Protein AF-0000000069732602 (afdb_homodimer)

Structure (mmCIF, N/CA/C/O backbone):
data_AF-0000000069732602-model_v1
#
loop_
_entity.id
_entity.type
_entity.pdbx_description
1 polymer Angiogenin
#
loop_
_atom_site.group_PDB
_atom_site.id
_atom_site.type_symbol
_atom_site.label_atom_id
_atom_site.label_alt_id
_atom_site.label_comp_id
_atom_site.label_asym_id
_atom_site.label_entity_id
_atom_site.label_seq_id
_atom_site.pdbx_PDB_ins_code
_atom_site.Cartn_x
_atom_site.Cartn_y
_atom_site.Cartn_z
_atom_site.occupancy
_atom_site.B_iso_or_equiv
_atom_site.auth_seq_id
_atom_site.auth_comp_id
_atom_site.auth_asym_id
_atom_site.auth_atom_id
_atom_site.pdbx_PDB_model_num
ATOM 1 N N . MET A 1 1 ? 72.438 -14.914 6.664 1 28.38 1 MET A N 1
ATOM 2 C CA . MET A 1 1 ? 71.188 -15.641 6.336 1 28.38 1 MET A CA 1
ATOM 3 C C . MET A 1 1 ? 70 -14.812 6.684 1 28.38 1 MET A C 1
ATOM 5 O O . MET A 1 1 ? 69.688 -14.602 7.859 1 28.38 1 MET A O 1
ATOM 9 N N . MET A 1 2 ? 69.812 -13.609 5.973 1 36.19 2 MET A N 1
ATOM 10 C CA . MET A 1 2 ? 68.812 -12.539 6.062 1 36.19 2 MET A CA 1
ATOM 11 C C . MET A 1 2 ? 67.375 -13.078 5.812 1 36.19 2 MET A C 1
ATOM 13 O O . MET A 1 2 ? 67.125 -13.664 4.762 1 36.19 2 MET A O 1
ATOM 17 N N . THR A 1 3 ? 66.75 -13.852 6.781 1 47.03 3 THR A N 1
ATOM 18 C CA . THR A 1 3 ? 65.375 -14.344 6.773 1 47.03 3 THR A CA 1
ATOM 19 C C . THR A 1 3 ? 64.438 -13.234 6.359 1 47.03 3 THR A C 1
ATOM 21 O O . THR A 1 3 ? 64.5 -12.125 6.895 1 47.03 3 THR A O 1
ATOM 24 N N . GLY A 1 4 ? 64.125 -13.133 5.074 1 40.75 4 GLY A N 1
ATOM 25 C CA . GLY A 1 4 ? 63.25 -12.219 4.398 1 40.75 4 GLY A CA 1
ATOM 26 C C . GLY A 1 4 ? 61.844 -12.219 4.996 1 40.75 4 GLY A C 1
ATOM 27 O O . GLY A 1 4 ? 61.25 -13.273 5.234 1 40.75 4 GLY A O 1
ATOM 28 N N . LEU A 1 5 ? 61.562 -11.312 5.984 1 46.12 5 LEU A N 1
ATOM 29 C CA . LEU A 1 5 ? 60.219 -11.008 6.473 1 46.12 5 LEU A CA 1
ATOM 30 C C . LEU A 1 5 ? 59.219 -10.969 5.324 1 46.12 5 LEU A C 1
ATOM 32 O O . LEU A 1 5 ? 59.406 -10.266 4.336 1 46.12 5 LEU A O 1
ATOM 36 N N . GLY A 1 6 ? 58.594 -12.102 5 1 43.88 6 GLY A N 1
ATOM 37 C CA . GLY A 1 6 ? 57.531 -12.234 4.004 1 43.88 6 GLY A CA 1
ATOM 38 C C . GLY A 1 6 ? 56.469 -11.164 4.125 1 43.88 6 GLY A C 1
ATOM 39 O O . GLY A 1 6 ? 56.281 -10.578 5.195 1 43.88 6 GLY A O 1
ATOM 40 N N . PRO A 1 7 ? 56 -10.469 3.031 1 48.84 7 PRO A N 1
ATOM 41 C CA . PRO A 1 7 ? 54.969 -9.438 2.977 1 48.84 7 PRO A CA 1
ATOM 42 C C . PRO A 1 7 ? 53.688 -9.859 3.688 1 48.84 7 PRO A C 1
ATOM 44 O O . PRO A 1 7 ? 53.25 -11.023 3.588 1 48.84 7 PRO A O 1
ATOM 47 N N . LEU A 1 8 ? 53.406 -9.383 4.973 1 45.81 8 LEU A N 1
ATOM 48 C CA . LEU A 1 8 ? 52.094 -9.484 5.617 1 45.81 8 LEU A CA 1
ATOM 49 C C . LEU A 1 8 ? 51 -9.086 4.656 1 45.81 8 LEU A C 1
ATOM 51 O O . LEU A 1 8 ? 50.938 -7.941 4.203 1 45.81 8 LEU A O 1
ATOM 55 N N . LEU A 1 9 ? 50.531 -9.992 3.771 1 43.19 9 LEU A N 1
ATOM 56 C CA . LEU A 1 9 ? 49.344 -9.75 2.953 1 43.19 9 LEU A CA 1
ATOM 57 C C . LEU A 1 9 ? 48.156 -9.344 3.82 1 43.19 9 LEU A C 1
ATOM 59 O O . LEU A 1 9 ? 47.719 -10.117 4.664 1 43.19 9 LEU A O 1
ATOM 63 N N . LEU A 1 10 ? 48.125 -8.07 4.27 1 42.53 10 LEU A N 1
ATOM 64 C CA . LEU A 1 10 ? 46.906 -7.562 4.887 1 42.53 10 LEU A CA 1
ATOM 65 C C . LEU A 1 10 ? 45.688 -7.902 4.039 1 42.53 10 LEU A C 1
ATOM 67 O O . LEU A 1 10 ? 45.562 -7.418 2.912 1 42.53 10 LEU A O 1
ATOM 71 N N . VAL A 1 11 ? 45.188 -9.18 4.125 1 42.38 11 VAL A N 1
ATOM 72 C CA . VAL A 1 11 ? 43.906 -9.523 3.541 1 42.38 11 VAL A CA 1
ATOM 73 C C . VAL A 1 11 ? 42.844 -8.508 3.986 1 42.38 11 VAL A C 1
ATOM 75 O O . VAL A 1 11 ? 42.594 -8.352 5.184 1 42.38 11 VAL A O 1
ATOM 78 N N . PHE A 1 12 ? 42.781 -7.371 3.295 1 40.47 12 PHE A N 1
ATOM 79 C CA . PHE A 1 12 ? 41.625 -6.48 3.414 1 40.47 12 PHE A CA 1
ATOM 80 C C . PHE A 1 12 ? 40.312 -7.266 3.354 1 40.47 12 PHE A C 1
ATOM 82 O O . PHE A 1 12 ? 39.969 -7.832 2.314 1 40.47 12 PHE A O 1
ATOM 89 N N . MET A 1 13 ? 40 -8.016 4.398 1 42.47 13 MET A N 1
ATOM 90 C CA . MET A 1 13 ? 38.625 -8.539 4.473 1 42.47 13 MET A CA 1
ATOM 91 C C . MET A 1 13 ? 37.625 -7.445 4.168 1 42.47 13 MET A C 1
ATOM 93 O O . MET A 1 13 ? 37.5 -6.469 4.91 1 42.47 13 MET A O 1
ATOM 97 N N . MET A 1 14 ? 37.5 -6.969 2.953 1 42.75 14 MET A N 1
ATOM 98 C CA . MET A 1 14 ? 36.312 -6.195 2.6 1 42.75 14 MET A CA 1
ATOM 99 C C . MET A 1 14 ? 35.062 -6.812 3.205 1 42.75 14 MET A C 1
ATOM 101 O O . MET A 1 14 ? 34.719 -7.945 2.879 1 42.75 1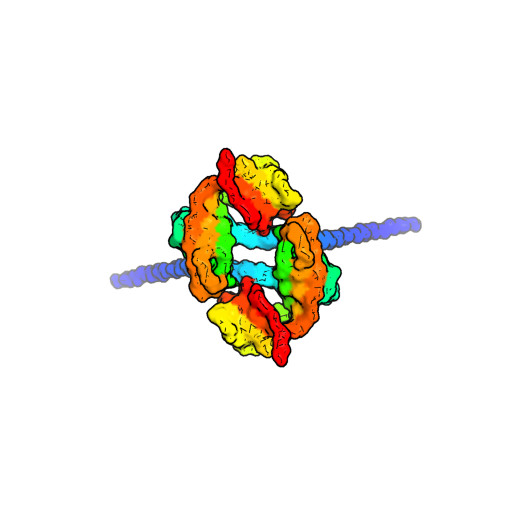4 MET A O 1
ATOM 105 N N . GLY A 1 15 ? 34.844 -6.691 4.488 1 40.97 15 GLY A N 1
ATOM 106 C CA . GLY A 1 15 ? 33.531 -7.012 5.059 1 40.97 15 GLY A CA 1
ATOM 107 C C . GLY A 1 15 ? 32.375 -6.555 4.195 1 40.97 15 GLY A C 1
ATOM 108 O O . GLY A 1 15 ? 32.188 -5.355 3.988 1 40.97 15 GLY A O 1
ATOM 109 N N . LEU A 1 16 ? 32.031 -7.223 3.09 1 42.5 16 LEU A N 1
ATOM 110 C CA . LEU A 1 16 ? 30.719 -7.055 2.447 1 42.5 16 LEU A CA 1
ATOM 111 C C . LEU A 1 16 ? 29.625 -6.844 3.484 1 42.5 16 LEU A C 1
ATOM 113 O O . LEU A 1 16 ? 29.328 -7.742 4.277 1 42.5 16 LEU A O 1
ATOM 117 N N . ASP A 1 17 ? 29.562 -5.789 4.199 1 40.19 17 ASP A N 1
ATOM 118 C CA . ASP A 1 17 ? 28.438 -5.336 5 1 40.19 17 ASP A CA 1
ATOM 119 C C . ASP A 1 17 ? 27.109 -5.594 4.281 1 40.19 17 ASP A C 1
ATOM 121 O O . ASP A 1 17 ? 26.875 -5.066 3.191 1 40.19 17 ASP A O 1
ATOM 125 N N . LEU A 1 18 ? 26.5 -6.773 4.238 1 39.84 18 LEU A N 1
ATOM 126 C CA . LEU A 1 18 ? 25.109 -7.113 3.977 1 39.84 18 LEU A CA 1
ATOM 127 C C . LEU A 1 18 ? 24.172 -6.043 4.527 1 39.84 18 LEU A C 1
ATOM 129 O O . LEU A 1 18 ? 22.969 -6.27 4.656 1 39.84 18 LEU A O 1
ATOM 133 N N . THR A 1 19 ? 24.562 -4.945 5.188 1 45.44 19 THR A N 1
ATOM 134 C CA . THR A 1 19 ? 23.625 -3.941 5.684 1 45.44 19 THR A CA 1
ATOM 135 C C . THR A 1 19 ? 22.812 -3.359 4.535 1 45.44 19 THR A C 1
ATOM 137 O O . THR A 1 19 ? 22.047 -2.41 4.734 1 45.44 19 THR A O 1
ATOM 140 N N . LEU A 1 20 ? 23.031 -3.547 3.273 1 50.16 20 LEU A N 1
ATOM 141 C CA . LEU A 1 20 ? 22.484 -2.764 2.17 1 50.16 20 LEU A CA 1
ATOM 142 C C . LEU A 1 20 ? 21 -3.023 2.004 1 50.16 20 LEU A C 1
ATOM 144 O O . LEU A 1 20 ? 20.281 -2.221 1.394 1 50.16 20 LEU A O 1
ATOM 148 N N . PRO A 1 21 ? 20.562 -4.246 2.25 1 55.31 21 PRO A N 1
ATOM 149 C CA . PRO A 1 21 ? 19.172 -4.457 1.82 1 55.31 21 PRO A CA 1
ATOM 150 C C . PRO A 1 21 ? 18.172 -3.697 2.682 1 55.31 21 PRO A C 1
ATOM 152 O O . PRO A 1 21 ? 17.156 -3.211 2.172 1 55.31 21 PRO A O 1
ATOM 155 N N . THR A 1 22 ? 18.422 -3.451 3.955 1 60 22 THR A N 1
ATOM 156 C CA . THR A 1 22 ? 17.438 -2.824 4.832 1 60 22 THR A CA 1
ATOM 157 C C . THR A 1 22 ? 17.281 -1.345 4.496 1 60 22 THR A C 1
ATOM 159 O O . THR A 1 22 ? 16.156 -0.832 4.445 1 60 22 THR A O 1
ATOM 162 N N . MET A 1 23 ? 18.469 -0.659 4.105 1 59.44 23 MET A N 1
ATOM 163 C CA . MET A 1 23 ? 18.391 0.766 3.797 1 59.44 23 MET A CA 1
ATOM 164 C C . MET A 1 23 ? 17.594 1.002 2.521 1 59.44 23 MET A C 1
ATOM 166 O O . MET A 1 23 ? 16.812 1.949 2.441 1 59.44 23 MET A O 1
ATOM 170 N N . ALA A 1 24 ? 17.734 0.187 1.589 1 65.62 24 ALA A N 1
ATOM 171 C CA . ALA A 1 24 ? 17 0.334 0.335 1 65.62 24 ALA A CA 1
ATOM 172 C C . ALA A 1 24 ? 15.5 0.109 0.545 1 65.62 24 ALA A C 1
ATOM 174 O O . ALA A 1 24 ? 14.672 0.828 -0.018 1 65.62 24 ALA A O 1
ATOM 175 N N . GLN A 1 25 ? 15.18 -0.761 1.46 1 69.88 25 GLN A N 1
ATOM 176 C CA . GLN A 1 25 ? 13.781 -1.07 1.73 1 69.88 25 GLN A CA 1
ATOM 177 C C . GLN A 1 25 ? 13.086 0.088 2.445 1 69.88 25 GLN A C 1
ATOM 179 O O . GLN A 1 25 ? 11.945 0.424 2.131 1 69.88 25 GLN A O 1
ATOM 184 N N . ASN A 1 26 ? 13.805 0.74 3.309 1 68.12 26 ASN A N 1
ATOM 185 C CA . ASN A 1 26 ? 13.219 1.869 4.027 1 68.12 26 ASN A CA 1
ATOM 186 C C . ASN A 1 26 ? 13.023 3.074 3.111 1 68.12 26 ASN A C 1
ATOM 188 O O . ASN A 1 26 ? 12.031 3.793 3.225 1 68.12 26 ASN A O 1
ATOM 192 N N . ASN A 1 27 ? 13.852 3.076 2.215 1 83.06 27 ASN A N 1
ATOM 193 C CA . ASN A 1 27 ? 13.734 4.18 1.27 1 83.06 27 ASN A CA 1
ATOM 194 C C . ASN A 1 27 ? 12.508 4.023 0.374 1 83.06 27 ASN A C 1
ATOM 196 O O . ASN A 1 27 ? 11.75 4.977 0.172 1 83.06 27 ASN A O 1
ATOM 200 N N . HIS A 1 28 ? 12.219 2.797 0.147 1 85.56 28 HIS A N 1
ATOM 201 C CA . HIS A 1 28 ? 11.07 2.547 -0.718 1 85.56 28 HIS A CA 1
ATOM 202 C C . HIS A 1 28 ? 9.758 2.789 0.022 1 85.56 28 HIS A C 1
ATOM 204 O O . HIS A 1 28 ? 8.836 3.396 -0.526 1 85.56 28 HIS A O 1
ATOM 210 N N . ARG A 1 29 ? 9.734 2.285 1.232 1 90.88 29 ARG A N 1
ATOM 211 C CA . ARG A 1 29 ? 8.516 2.445 2.02 1 90.88 29 ARG A CA 1
ATOM 212 C C . ARG A 1 29 ? 8.258 3.914 2.33 1 90.88 29 ARG A C 1
ATOM 214 O O . ARG A 1 29 ? 7.105 4.355 2.338 1 90.88 29 ARG A O 1
ATOM 221 N N . TYR A 1 30 ? 9.391 4.598 2.539 1 93.06 30 TYR A N 1
ATOM 222 C CA . TYR A 1 30 ? 9.25 6.035 2.76 1 93.06 30 TYR A CA 1
ATOM 223 C C . TYR A 1 30 ? 8.727 6.73 1.512 1 93.06 30 TYR A C 1
ATOM 225 O O . TYR A 1 30 ? 7.816 7.562 1.596 1 93.06 30 TYR A O 1
ATOM 233 N N . LYS A 1 31 ? 9.258 6.438 0.388 1 91.44 31 LYS A N 1
ATOM 234 C CA . LYS A 1 31 ? 8.797 7.027 -0.865 1 91.44 31 LYS A CA 1
ATOM 235 C C . LYS A 1 31 ? 7.328 6.707 -1.111 1 91.44 31 LYS A C 1
ATOM 237 O O . LYS A 1 31 ? 6.57 7.566 -1.568 1 91.44 31 LYS A O 1
ATOM 242 N N . HIS A 1 32 ? 6.953 5.492 -0.815 1 91.69 32 HIS A N 1
ATOM 243 C CA . HIS A 1 32 ? 5.555 5.094 -0.959 1 91.69 32 HIS A CA 1
ATOM 244 C C . HIS A 1 32 ? 4.652 5.902 -0.031 1 91.69 32 HIS A C 1
ATOM 246 O O . HIS A 1 32 ? 3.58 6.352 -0.439 1 91.69 32 HIS A O 1
ATOM 252 N N . PHE A 1 33 ? 5.129 6.094 1.151 1 96.25 33 PHE A N 1
ATOM 253 C CA . PHE A 1 33 ? 4.402 6.922 2.105 1 96.25 33 PHE A CA 1
ATOM 254 C C . PHE A 1 33 ? 4.168 8.32 1.543 1 96.25 33 PHE A C 1
ATOM 256 O O . PHE A 1 33 ? 3.051 8.836 1.595 1 96.25 33 PHE A O 1
ATOM 263 N N . LEU A 1 34 ? 5.207 8.875 1.078 1 96.44 34 LEU A N 1
ATOM 264 C CA . LEU A 1 34 ? 5.098 10.227 0.544 1 96.44 34 LEU A CA 1
ATOM 265 C C . LEU A 1 34 ? 4.148 10.266 -0.649 1 96.44 34 LEU A C 1
ATOM 267 O O . LEU A 1 34 ? 3.346 11.188 -0.78 1 96.44 34 LEU A O 1
ATOM 271 N N . THR A 1 35 ? 4.184 9.281 -1.501 1 93.69 35 THR A N 1
ATOM 272 C CA . THR A 1 35 ? 3.316 9.234 -2.676 1 93.69 35 THR A CA 1
ATOM 273 C C . THR A 1 35 ? 1.849 9.188 -2.264 1 93.69 35 THR A C 1
ATOM 275 O O . THR A 1 35 ? 1.014 9.891 -2.836 1 93.69 35 THR A O 1
ATOM 278 N N . GLN A 1 36 ? 1.59 8.492 -1.202 1 97.12 36 GLN A N 1
ATOM 279 C CA . GLN A 1 36 ? 0.2 8.273 -0.812 1 97.12 36 GLN A CA 1
ATOM 280 C C . GLN A 1 36 ? -0.323 9.438 0.027 1 97.12 36 GLN A C 1
ATOM 282 O O . GLN A 1 36 ? -1.51 9.766 -0.027 1 97.12 36 GLN A O 1
ATOM 287 N N . HIS A 1 37 ? 0.619 10.141 0.78 1 98.69 37 HIS A N 1
ATOM 288 C CA . HIS A 1 37 ? 0.035 10.898 1.878 1 98.69 37 HIS A CA 1
ATOM 289 C C . HIS A 1 37 ? 0.545 12.336 1.883 1 98.69 37 HIS A C 1
ATOM 291 O O . HIS A 1 37 ? 0.083 13.164 2.676 1 98.69 37 HIS A O 1
ATOM 297 N N . HIS A 1 38 ? 1.482 12.641 0.999 1 98.69 38 HIS A N 1
ATOM 298 C CA . HIS A 1 38 ? 2.059 13.977 1.079 1 98.69 38 HIS A CA 1
ATOM 299 C C . HIS A 1 38 ? 1.695 14.805 -0.147 1 98.69 38 HIS A C 1
ATOM 301 O O . HIS A 1 38 ? 1.889 14.359 -1.282 1 98.69 38 HIS A O 1
ATOM 307 N N . ASP A 1 39 ? 1.171 15.875 0.096 1 98.62 39 ASP A N 1
ATOM 308 C CA . ASP A 1 39 ? 0.988 16.938 -0.879 1 98.62 39 ASP A CA 1
ATOM 309 C C . ASP A 1 39 ? 1.273 18.312 -0.257 1 98.62 39 ASP A C 1
ATOM 311 O O . ASP A 1 39 ? 0.429 18.859 0.449 1 98.62 39 ASP A O 1
ATOM 315 N N . ALA A 1 40 ? 2.408 18.891 -0.589 1 98.25 40 ALA A N 1
ATOM 316 C CA . ALA A 1 40 ? 2.932 20.047 0.124 1 98.25 40 ALA A CA 1
ATOM 317 C C . ALA A 1 40 ? 2.021 21.266 -0.057 1 98.25 40 ALA A C 1
ATOM 319 O O . ALA A 1 40 ? 1.759 22 0.898 1 98.25 40 ALA A O 1
ATOM 320 N N . ARG A 1 41 ? 1.577 21.516 -1.249 1 97.69 41 ARG A N 1
ATOM 321 C CA . ARG A 1 41 ? 0.814 22.719 -1.588 1 97.69 41 ARG A CA 1
ATOM 322 C C . ARG A 1 41 ? -0.429 22.359 -2.396 1 97.69 41 ARG A C 1
ATOM 324 O O . ARG A 1 41 ? -0.432 22.484 -3.623 1 97.69 41 ARG A O 1
ATOM 331 N N . PRO A 1 42 ? -1.484 22.031 -1.754 1 97.81 42 PRO A N 1
ATOM 332 C CA . PRO A 1 42 ? -2.701 21.641 -2.465 1 97.81 42 PRO A CA 1
ATOM 333 C C . PRO A 1 42 ? -3.365 22.797 -3.195 1 97.81 42 PRO A C 1
ATOM 335 O O . PRO A 1 42 ? -3.375 23.922 -2.689 1 97.81 42 PRO A O 1
ATOM 338 N N . ARG A 1 43 ? -3.799 22.406 -4.414 1 95.62 43 ARG A N 1
ATOM 339 C CA . ARG A 1 43 ? -4.672 23.344 -5.113 1 95.62 43 ARG A CA 1
ATOM 340 C C . ARG A 1 43 ? -6.141 23.047 -4.828 1 95.62 43 ARG A C 1
ATOM 342 O O . ARG A 1 43 ? -6.773 22.266 -5.547 1 95.62 43 ARG A O 1
ATOM 349 N N . GLY A 1 44 ? -6.547 23.5 -3.68 1 96.56 44 GLY A N 1
ATOM 350 C CA . GLY A 1 44 ? -7.867 23.156 -3.174 1 96.56 44 GLY A CA 1
ATOM 351 C C . GLY A 1 44 ? -7.848 22 -2.199 1 96.56 44 GLY A C 1
ATOM 352 O O . GLY A 1 44 ? -6.867 21.25 -2.131 1 96.56 44 GLY A O 1
ATOM 353 N N . ARG A 1 45 ? -8.906 21.859 -1.469 1 98.44 45 ARG A N 1
ATOM 354 C CA . ARG A 1 45 ? -9.023 20.797 -0.475 1 98.44 45 ARG A CA 1
ATOM 355 C C . ARG A 1 45 ? -10.469 20.297 -0.364 1 98.44 45 ARG A C 1
ATOM 357 O O . ARG A 1 45 ? -10.977 20.109 0.74 1 98.44 45 ARG A O 1
ATOM 364 N N . ASP A 1 46 ? -11.031 20.188 -1.477 1 98.38 46 ASP A N 1
ATOM 365 C CA . ASP A 1 46 ? -12.438 19.812 -1.58 1 98.38 46 ASP A CA 1
ATOM 366 C C . ASP A 1 46 ? -12.602 18.547 -2.414 1 98.38 46 ASP A C 1
ATOM 368 O O . ASP A 1 46 ? -11.633 17.828 -2.664 1 98.38 46 ASP A O 1
ATOM 372 N N . LYS A 1 47 ? -13.828 18.312 -2.773 1 98 47 LYS A N 1
ATOM 373 C CA . LYS A 1 47 ? -14.164 17.125 -3.564 1 98 47 LYS A CA 1
ATOM 374 C C . LYS A 1 47 ? -13.336 17.062 -4.844 1 98 47 LYS A C 1
ATOM 376 O O . LYS A 1 47 ? -12.836 16 -5.211 1 98 47 LYS A O 1
ATOM 381 N N . LYS A 1 48 ? -13.227 18.188 -5.508 1 97.88 48 LYS A N 1
ATOM 382 C CA . LYS A 1 48 ? -12.461 18.234 -6.75 1 97.88 48 LYS A CA 1
ATOM 383 C C . LYS A 1 48 ? -11 17.875 -6.508 1 97.88 48 LYS A C 1
ATO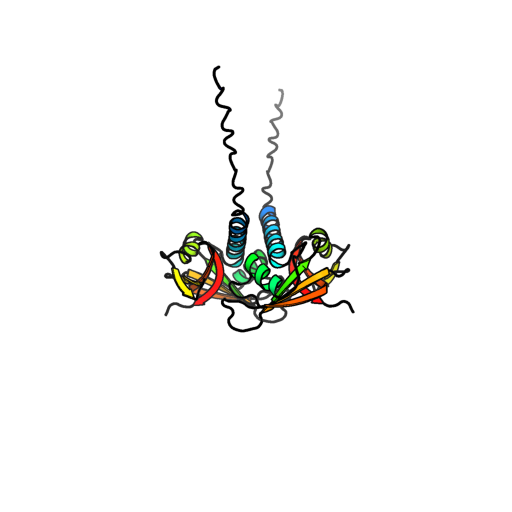M 385 O O . LYS A 1 48 ? -10.391 17.156 -7.305 1 97.88 48 LYS A O 1
ATOM 390 N N . TYR A 1 49 ? -10.516 18.328 -5.418 1 98.69 49 TYR A N 1
ATOM 391 C CA . TYR A 1 49 ? -9.156 17.969 -5.02 1 98.69 49 TYR A CA 1
ATOM 392 C C . TYR A 1 49 ? -9.008 16.453 -4.871 1 98.69 49 TYR A C 1
ATOM 394 O O . TYR A 1 49 ? -8.086 15.859 -5.43 1 98.69 49 TYR A O 1
ATOM 402 N N . CYS A 1 50 ? -9.914 15.828 -4.129 1 98.69 50 CYS A N 1
ATOM 403 C CA . CYS A 1 50 ? -9.836 14.398 -3.869 1 98.69 50 CYS A CA 1
ATOM 404 C C . CYS A 1 50 ? -9.969 13.602 -5.16 1 98.69 50 CYS A C 1
ATOM 406 O O . CYS A 1 50 ? -9.234 12.633 -5.379 1 98.69 50 CYS A O 1
ATOM 408 N N . GLU A 1 51 ? -10.828 14 -6.02 1 96.06 51 GLU A N 1
ATOM 409 C CA . GLU A 1 51 ? -11.062 13.266 -7.262 1 96.06 51 GLU A CA 1
ATOM 410 C C . GLU A 1 51 ? -9.828 13.297 -8.156 1 96.06 51 GLU A C 1
ATOM 412 O O . GLU A 1 51 ? -9.508 12.305 -8.812 1 96.06 51 GLU A O 1
ATOM 417 N N . SER A 1 52 ? -9.102 14.383 -8.148 1 96.75 52 SER A N 1
ATOM 418 C CA . SER A 1 52 ? -7.91 14.508 -8.977 1 96.75 52 SER A CA 1
ATOM 419 C C . SER A 1 52 ? -6.699 13.867 -8.312 1 96.75 52 SER A C 1
ATOM 421 O O . SER A 1 52 ? -5.973 13.094 -8.945 1 96.75 52 SER A O 1
ATOM 423 N N . MET A 1 53 ? -6.543 14.086 -7.047 1 98.12 53 MET A N 1
ATOM 424 C CA . MET A 1 53 ? -5.336 13.664 -6.344 1 98.12 53 MET A CA 1
ATOM 425 C C . MET A 1 53 ? -5.312 12.148 -6.164 1 98.12 53 MET A C 1
ATOM 427 O O . MET A 1 53 ? -4.258 11.523 -6.266 1 98.12 53 MET A O 1
ATOM 431 N N . MET A 1 54 ? -6.492 11.555 -5.891 1 97.75 54 MET A N 1
ATOM 432 C CA . MET A 1 54 ? -6.559 10.102 -5.738 1 97.75 54 MET A CA 1
ATOM 433 C C . MET A 1 54 ? -6.148 9.398 -7.027 1 97.75 54 MET A C 1
ATOM 435 O O . MET A 1 54 ? -5.449 8.383 -6.992 1 97.75 54 MET A O 1
ATOM 439 N N . VAL A 1 55 ? -6.516 9.938 -8.164 1 94.25 55 VAL A N 1
ATOM 440 C CA . VAL A 1 55 ? -6.137 9.375 -9.453 1 94.25 55 VAL A CA 1
ATOM 441 C C . VAL A 1 55 ? -4.637 9.547 -9.68 1 94.25 55 VAL A C 1
ATOM 443 O O . VAL A 1 55 ? -3.941 8.594 -10.031 1 94.25 55 VAL A O 1
ATOM 446 N N . GLU A 1 56 ? -4.164 10.758 -9.445 1 93.94 56 GLU A N 1
ATOM 447 C CA . GLU A 1 56 ? -2.768 11.109 -9.68 1 93.94 56 GLU A CA 1
ATOM 448 C C . GLU A 1 56 ? -1.832 10.203 -8.883 1 93.94 56 GLU A C 1
ATOM 450 O O . GLU A 1 56 ? -0.752 9.844 -9.359 1 93.94 56 GLU A O 1
ATOM 455 N N . ARG A 1 57 ? -2.312 9.781 -7.742 1 95.5 57 ARG A N 1
ATOM 456 C CA . ARG A 1 57 ? -1.443 9.016 -6.855 1 95.5 57 ARG A CA 1
ATOM 457 C C . ARG A 1 57 ? -1.687 7.516 -7 1 95.5 57 ARG A C 1
ATOM 459 O O . ARG A 1 57 ? -1.096 6.711 -6.277 1 95.5 57 ARG A O 1
ATOM 466 N N . GLY A 1 58 ? -2.578 7.168 -7.883 1 92.31 58 GLY A N 1
ATOM 467 C CA . GLY A 1 58 ? -2.82 5.758 -8.156 1 92.31 58 GLY A CA 1
ATOM 468 C C . GLY A 1 58 ? -3.635 5.074 -7.074 1 92.31 58 GLY A C 1
ATOM 469 O O . GLY A 1 58 ? -3.447 3.887 -6.805 1 92.31 58 GLY A O 1
ATOM 470 N N . LEU 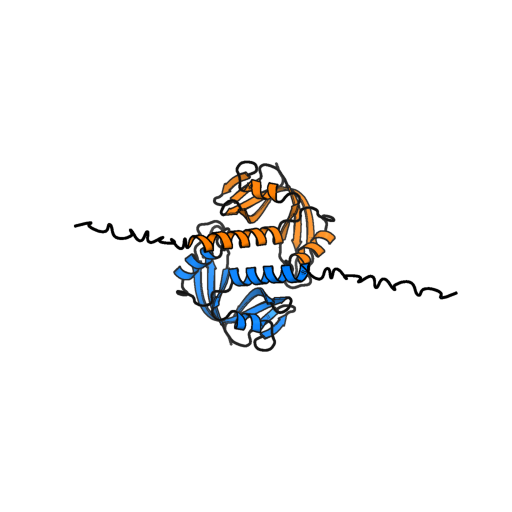A 1 59 ? -4.562 5.812 -6.469 1 96.44 59 LEU A N 1
ATOM 471 C CA . LEU A 1 59 ? -5.312 5.293 -5.332 1 96.44 59 LEU A CA 1
ATOM 472 C C . LEU A 1 59 ? -6.742 4.953 -5.73 1 96.44 59 LEU A C 1
ATOM 474 O O . LEU A 1 59 ? -7.629 4.871 -4.875 1 96.44 59 LEU A O 1
ATOM 478 N N . THR A 1 60 ? -6.945 4.781 -7.074 1 94.5 60 THR A N 1
ATOM 479 C CA . THR A 1 60 ? -8.305 4.559 -7.562 1 94.5 60 THR A CA 1
ATOM 480 C C . THR A 1 60 ? -8.414 3.205 -8.25 1 94.5 60 THR A C 1
ATOM 482 O O . THR A 1 60 ? -9.422 2.916 -8.906 1 94.5 60 THR A O 1
ATOM 485 N N . THR A 1 61 ? -7.418 2.393 -8.328 1 90.75 61 THR A N 1
ATOM 486 C CA . THR A 1 61 ? -7.445 1.047 -8.891 1 90.75 61 THR A CA 1
ATOM 487 C C . THR A 1 61 ? -6.859 0.036 -7.906 1 90.75 61 THR A C 1
ATOM 489 O O . THR A 1 61 ? -5.676 -0.292 -7.98 1 90.75 61 THR A O 1
ATOM 492 N N . PRO A 1 62 ? -7.633 -0.494 -6.992 1 92 62 PRO A N 1
ATOM 493 C CA . PRO A 1 62 ? -9.055 -0.22 -6.785 1 92 62 PRO A CA 1
ATOM 494 C C . PRO A 1 62 ? -9.305 1.101 -6.059 1 92 62 PRO A C 1
ATOM 496 O O . PRO A 1 62 ? -8.352 1.812 -5.723 1 92 62 PRO A O 1
ATOM 499 N N . CYS A 1 63 ? -10.602 1.414 -5.898 1 96.12 63 CYS A N 1
ATOM 500 C CA . CYS A 1 63 ? -10.977 2.604 -5.145 1 96.12 63 CYS A CA 1
ATOM 501 C C . CYS A 1 63 ? -10.57 2.469 -3.68 1 96.12 63 CYS A C 1
ATOM 503 O O . CYS A 1 63 ? -11.148 1.663 -2.945 1 96.12 63 CYS A O 1
ATOM 505 N N . LYS A 1 64 ? -9.57 3.254 -3.293 1 96.12 64 LYS A N 1
ATOM 506 C CA . LYS A 1 64 ? -9.188 3.236 -1.883 1 96.12 64 LYS A CA 1
ATOM 507 C C . LYS A 1 64 ? -10.266 3.875 -1.013 1 96.12 64 LYS A C 1
ATOM 509 O O . LYS A 1 64 ? -10.797 4.934 -1.354 1 96.12 64 LYS A O 1
ATOM 514 N N . ASP A 1 65 ? -10.555 3.277 0.045 1 96.12 65 ASP A N 1
ATOM 515 C CA . ASP A 1 65 ? -11.672 3.697 0.88 1 96.12 65 ASP A CA 1
ATOM 516 C C . ASP A 1 65 ? -11.43 5.086 1.468 1 96.12 65 ASP A C 1
ATOM 518 O O . ASP A 1 65 ? -12.336 5.922 1.486 1 96.12 65 ASP A O 1
ATOM 522 N N . ARG A 1 66 ? -10.227 5.238 2.008 1 97.62 66 ARG A N 1
ATOM 523 C CA . ARG A 1 66 ? -9.906 6.488 2.686 1 97.62 66 ARG A CA 1
ATOM 524 C C . ARG A 1 66 ? -8.414 6.801 2.576 1 97.62 66 ARG A C 1
ATOM 526 O O . ARG A 1 66 ? -7.574 5.91 2.729 1 97.62 66 ARG A O 1
ATOM 533 N N . ASN A 1 67 ? -8.188 8.023 2.256 1 98.69 67 ASN A N 1
ATOM 534 C CA . ASN A 1 67 ? -6.801 8.461 2.234 1 98.69 67 ASN A CA 1
ATOM 535 C C . ASN A 1 67 ? -6.652 9.875 2.801 1 98.69 67 ASN A C 1
ATOM 537 O O . ASN A 1 67 ? -7.473 10.75 2.523 1 98.69 67 ASN A O 1
ATOM 541 N N . THR A 1 68 ? -5.594 10.031 3.619 1 98.88 68 THR A N 1
ATOM 542 C CA . THR A 1 68 ? -5.293 11.344 4.191 1 98.88 68 THR A CA 1
ATOM 543 C C . THR A 1 68 ? -4.07 11.961 3.516 1 98.88 68 THR A C 1
ATOM 545 O O . THR A 1 68 ? -3 11.344 3.475 1 98.88 68 THR A O 1
ATOM 548 N N . PHE A 1 69 ? -4.242 13.117 2.998 1 98.94 69 PHE A N 1
ATOM 549 C CA . PHE A 1 69 ? -3.131 13.898 2.465 1 98.94 69 PHE A CA 1
ATOM 550 C C . PHE A 1 69 ? -2.674 14.945 3.469 1 98.94 69 PHE A C 1
ATOM 552 O O . PHE A 1 69 ? -3.482 15.734 3.957 1 98.94 69 PHE A O 1
ATOM 559 N N . ILE A 1 70 ? -1.391 14.875 3.736 1 98.94 70 ILE A N 1
ATOM 560 C CA . ILE A 1 70 ? -0.759 15.836 4.641 1 98.94 70 ILE A CA 1
ATOM 561 C C . ILE A 1 70 ? -0.13 16.969 3.832 1 98.94 70 ILE A C 1
ATOM 563 O O . ILE A 1 70 ? 0.59 16.719 2.861 1 98.94 70 ILE A O 1
ATOM 567 N N . HIS A 1 71 ? -0.384 18.156 4.27 1 98.81 71 HIS A N 1
ATOM 568 C CA . HIS A 1 71 ? 0.122 19.312 3.533 1 98.81 71 HIS A CA 1
ATOM 569 C C . HIS A 1 71 ? 1.272 19.984 4.277 1 98.81 71 HIS A C 1
ATOM 571 O O . HIS A 1 71 ? 1.471 19.734 5.469 1 98.81 71 HIS A O 1
ATOM 577 N N . GLY A 1 72 ? 2.035 20.734 3.537 1 96.56 72 GLY A N 1
ATOM 578 C CA . GLY A 1 72 ? 3.182 21.406 4.133 1 96.56 72 GLY A CA 1
ATOM 579 C C . GLY A 1 72 ? 4.484 20.672 3.918 1 96.56 72 GLY A C 1
ATOM 580 O O . GLY A 1 72 ? 4.621 19.906 2.959 1 96.56 72 GLY A O 1
ATOM 581 N N . SER A 1 73 ? 5.441 20.859 4.762 1 96 73 SER A N 1
ATOM 582 C CA . SER A 1 73 ? 6.828 20.453 4.551 1 96 73 SER A CA 1
ATOM 583 C C . SER A 1 73 ? 7.031 18.984 4.879 1 96 73 SER A C 1
ATOM 585 O O . SER A 1 73 ? 6.625 18.516 5.945 1 96 73 SER A O 1
ATOM 587 N N . LYS A 1 74 ? 7.734 18.344 3.924 1 96.94 74 LYS A N 1
ATOM 588 C CA . LYS A 1 74 ? 8.117 16.953 4.18 1 96.94 74 LYS A CA 1
ATOM 589 C C . LYS A 1 74 ? 9.016 16.859 5.41 1 96.94 74 LYS A C 1
ATOM 591 O O . LYS A 1 74 ? 8.969 15.867 6.145 1 96.94 74 LYS A O 1
ATOM 596 N N . LYS A 1 75 ? 9.828 17.859 5.625 1 96.88 75 LYS A N 1
ATOM 597 C CA . LYS A 1 75 ? 10.734 17.875 6.77 1 96.88 75 LYS A CA 1
ATOM 598 C C . LYS A 1 75 ? 9.961 17.844 8.086 1 96.88 75 LYS A C 1
ATOM 600 O O . LYS A 1 75 ? 10.359 17.156 9.023 1 96.88 75 LYS A O 1
ATOM 605 N N . ARG A 1 76 ? 8.883 18.547 8.141 1 97.81 76 ARG A N 1
ATOM 606 C CA . ARG A 1 76 ? 8.062 18.562 9.344 1 97.81 76 ARG A CA 1
ATOM 607 C C . ARG A 1 76 ? 7.398 17.219 9.586 1 97.81 76 ARG A C 1
ATOM 609 O O . ARG A 1 76 ? 7.219 16.812 10.734 1 97.81 76 ARG A O 1
ATOM 616 N N . ILE A 1 77 ? 7.031 16.578 8.5 1 98.5 77 ILE A N 1
ATOM 617 C CA . ILE A 1 77 ? 6.441 15.258 8.625 1 98.5 77 ILE A CA 1
ATOM 618 C C . ILE A 1 77 ? 7.484 14.273 9.164 1 98.5 77 ILE A C 1
ATOM 620 O O . ILE A 1 77 ? 7.199 13.492 10.07 1 98.5 77 ILE A O 1
ATOM 624 N N . LYS A 1 78 ? 8.695 14.367 8.602 1 97.88 78 LYS A N 1
ATOM 625 C CA . LYS A 1 78 ? 9.789 13.508 9.062 1 97.88 78 LYS A CA 1
ATOM 626 C C . LYS A 1 78 ? 10.094 13.758 10.531 1 97.88 78 LYS A C 1
ATOM 628 O O . LYS A 1 78 ? 10.438 12.82 11.266 1 97.88 78 LYS A O 1
ATOM 633 N N . ALA A 1 79 ? 9.961 14.977 10.961 1 98.44 79 ALA A N 1
ATOM 634 C CA . ALA A 1 79 ? 10.289 15.359 12.336 1 98.44 79 ALA A CA 1
ATOM 635 C C . ALA A 1 79 ? 9.352 14.672 13.328 1 98.44 79 ALA A C 1
ATOM 637 O O . ALA A 1 79 ? 9.641 14.617 14.523 1 98.44 79 ALA A O 1
ATOM 638 N N . VAL A 1 80 ? 8.188 14.18 12.844 1 98.5 80 VAL A N 1
ATOM 639 C CA . VAL A 1 80 ? 7.293 13.422 13.711 1 98.5 80 VAL A CA 1
ATOM 640 C C . VAL A 1 80 ? 7.98 12.141 14.172 1 98.5 80 VAL A C 1
ATOM 642 O O . VAL A 1 80 ? 7.652 11.602 15.227 1 98.5 80 VAL A O 1
ATOM 645 N N . CYS A 1 81 ? 8.93 11.68 13.367 1 97.81 81 CYS A N 1
ATOM 646 C CA . CYS A 1 81 ? 9.68 10.477 13.719 1 97.81 81 CYS A CA 1
ATOM 647 C C . CYS A 1 81 ? 10.828 10.805 14.656 1 97.81 81 CYS A C 1
ATOM 649 O O . CYS A 1 81 ? 11.539 9.914 15.117 1 97.81 81 CYS A O 1
ATOM 651 N N . GLU A 1 82 ? 10.992 12.086 14.953 1 97.31 82 GLU A N 1
ATOM 652 C CA . GLU A 1 82 ? 11.938 12.586 15.945 1 97.31 82 GLU A CA 1
ATOM 653 C C . GLU A 1 82 ? 11.211 13.211 17.141 1 97.31 82 GLU A C 1
ATOM 655 O O . GLU A 1 82 ? 10.023 13.516 17.062 1 97.31 82 GLU A O 1
ATOM 660 N N . ASP A 1 83 ? 12.008 13.469 18.141 1 95.94 83 ASP A N 1
ATOM 661 C CA . ASP A 1 83 ? 11.406 14.016 19.359 1 95.94 83 ASP A CA 1
ATOM 662 C C . ASP A 1 83 ? 11.055 15.492 19.188 1 95.94 83 ASP A C 1
ATOM 664 O O . ASP A 1 83 ? 10.289 16.047 19.969 1 95.94 83 ASP A O 1
ATOM 668 N N . THR A 1 84 ? 11.523 16.062 18.172 1 96 84 THR A N 1
ATOM 669 C CA . THR A 1 84 ? 11.273 17.484 17.969 1 96 84 THR A CA 1
ATOM 670 C C . THR A 1 84 ? 9.812 17.734 17.625 1 96 84 THR A C 1
ATOM 672 O O . THR A 1 84 ? 9.234 18.734 18.047 1 96 84 THR A O 1
ATOM 675 N N . ASN A 1 85 ? 9.203 16.75 16.906 1 97.75 85 ASN A N 1
ATOM 676 C CA . ASN A 1 85 ? 7.809 16.969 16.547 1 97.75 85 ASN A CA 1
ATOM 677 C C . ASN A 1 85 ? 6.977 15.703 16.719 1 97.75 85 ASN A C 1
ATOM 679 O O . ASN A 1 85 ? 5.922 15.555 16.094 1 97.75 85 ASN A O 1
ATOM 683 N N . GLY A 1 86 ? 7.48 14.812 17.406 1 98.06 86 GLY A N 1
ATOM 684 C CA . GLY A 1 86 ? 6.727 13.594 17.625 1 98.06 86 GLY A CA 1
ATOM 685 C C . GLY A 1 86 ? 6.859 13.055 19.047 1 98.06 86 GLY A C 1
ATOM 686 O O . GLY A 1 86 ? 7.855 13.32 19.719 1 98.06 86 GLY A O 1
ATOM 687 N N . THR A 1 87 ? 5.836 12.312 19.516 1 97.44 87 THR A N 1
ATOM 688 C CA . THR A 1 87 ? 5.852 11.578 20.781 1 97.44 87 THR A CA 1
ATOM 689 C C . THR A 1 87 ? 5.473 10.117 20.547 1 97.44 87 THR A C 1
ATOM 691 O O . THR A 1 87 ? 4.672 9.805 19.672 1 97.44 87 THR A O 1
ATOM 694 N N . PRO A 1 88 ? 6.059 9.32 21.375 1 95.75 88 PRO A N 1
ATOM 695 C CA . PRO A 1 88 ? 5.652 7.918 21.25 1 95.75 88 PRO A CA 1
ATOM 696 C C . PRO A 1 88 ? 4.148 7.723 21.438 1 95.75 88 PRO A C 1
ATOM 698 O O . PRO A 1 88 ? 3.537 8.383 22.281 1 95.75 88 PRO A O 1
ATOM 701 N N . TYR A 1 89 ? 3.504 6.949 20.766 1 92.38 89 TYR A N 1
ATOM 702 C CA . TYR A 1 89 ? 2.076 6.672 20.891 1 92.38 89 TYR A CA 1
ATOM 703 C C . TYR A 1 89 ? 1.827 5.195 21.156 1 92.38 89 TYR A C 1
ATOM 705 O O . TYR A 1 89 ? 1.179 4.84 22.141 1 92.38 89 TYR A O 1
ATOM 713 N N . ASN A 1 90 ? 2.238 4.184 20.344 1 84.69 90 ASN A N 1
ATOM 714 C CA . ASN A 1 90 ? 2.18 2.738 20.516 1 84.69 90 ASN A CA 1
ATOM 715 C C . ASN A 1 90 ? 3.145 2.023 19.578 1 84.69 90 ASN A C 1
ATOM 717 O O . ASN A 1 90 ? 2.969 2.057 18.359 1 84.69 90 ASN A O 1
ATOM 721 N N . GLY A 1 91 ? 4.117 1.46 20.328 1 85.75 91 GLY A N 1
ATOM 722 C CA . GLY A 1 91 ? 5.051 0.729 19.484 1 85.75 91 GLY A CA 1
ATOM 723 C C . GLY A 1 91 ? 5.812 1.622 18.531 1 85.75 91 GLY A C 1
ATOM 724 O O . GLY A 1 91 ? 6.457 2.586 18.953 1 85.75 91 GLY A O 1
ATOM 725 N N . ALA A 1 92 ? 5.609 1.252 17.219 1 88.31 92 ALA A N 1
ATOM 726 C CA . ALA A 1 92 ? 6.344 1.971 16.188 1 88.31 92 ALA A CA 1
ATOM 727 C C . ALA A 1 92 ? 5.633 3.266 15.812 1 88.31 92 ALA A C 1
ATOM 729 O O . ALA A 1 92 ? 6.125 4.027 14.977 1 88.31 92 ALA A O 1
ATOM 730 N N . PHE A 1 93 ? 4.547 3.572 16.453 1 95.44 93 PHE A N 1
ATOM 731 C CA . PHE A 1 93 ? 3.738 4.719 16.062 1 95.44 93 PHE A CA 1
ATOM 732 C C . PHE A 1 93 ? 4.113 5.953 16.875 1 95.44 93 PHE A C 1
ATOM 734 O O . PHE A 1 93 ? 4.488 5.84 18.031 1 95.44 93 PHE A O 1
ATOM 741 N N . ARG A 1 94 ? 4.07 7.031 16.156 1 97.44 94 ARG A N 1
ATOM 742 C CA . ARG A 1 94 ? 4.344 8.328 16.766 1 97.44 94 ARG A CA 1
ATOM 743 C C . ARG A 1 94 ? 3.242 9.328 16.453 1 97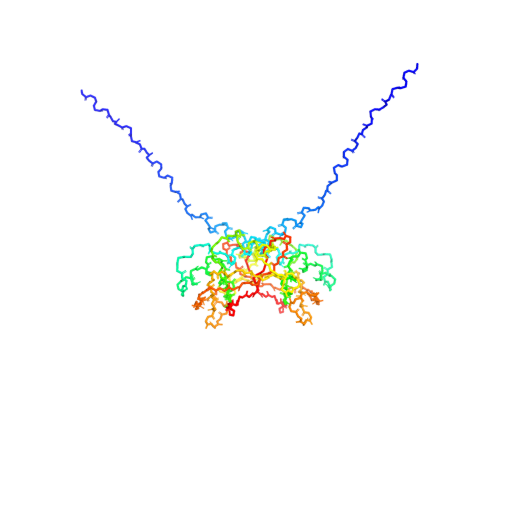.44 94 ARG A C 1
ATOM 745 O O . ARG A 1 94 ? 2.66 9.289 15.359 1 97.44 94 ARG A O 1
ATOM 752 N N . LYS A 1 95 ? 3.025 10.203 17.422 1 98.25 95 LYS A N 1
ATOM 753 C CA . LYS A 1 95 ? 2.027 11.258 17.281 1 98.25 95 LYS A CA 1
ATOM 754 C C . LYS A 1 95 ? 2.688 12.625 17.172 1 98.25 95 LYS A C 1
ATOM 756 O O . LYS A 1 95 ? 3.641 12.922 17.891 1 98.25 95 LYS A O 1
ATOM 761 N N . SER A 1 96 ? 2.098 13.391 16.25 1 98.44 96 SER A N 1
ATOM 762 C CA . SER A 1 96 ? 2.682 14.719 16.078 1 98.44 96 SER A CA 1
ATOM 763 C C . SER A 1 96 ? 2.404 15.602 17.297 1 98.44 96 SER A C 1
ATOM 765 O O . SER A 1 96 ? 1.323 15.531 17.891 1 98.44 96 SER A O 1
ATOM 767 N N . LYS A 1 97 ? 3.379 16.438 17.641 1 97.38 97 LYS A N 1
ATOM 768 C CA . LYS A 1 97 ? 3.215 17.406 18.734 1 97.38 97 LYS A CA 1
ATOM 769 C C . LYS A 1 97 ? 2.467 18.641 18.25 1 97.38 97 LYS A C 1
ATOM 771 O O . LYS A 1 97 ? 1.871 19.359 19.062 1 97.38 97 LYS A O 1
ATOM 776 N N . SER A 1 98 ? 2.639 18.906 16.969 1 97.19 98 SER A N 1
ATOM 777 C CA . SER A 1 98 ? 1.935 20.016 16.344 1 97.19 98 SER A CA 1
ATOM 778 C C . SER A 1 98 ? 0.99 19.547 15.25 1 97.19 98 SER A C 1
ATOM 780 O O . SER A 1 98 ? 1.229 18.5 14.625 1 97.19 98 SER A O 1
ATOM 782 N N . PRO A 1 99 ? -0.059 20.312 15.039 1 97.94 99 PRO A N 1
ATOM 783 C CA . PRO A 1 99 ? -1.02 19.875 14.023 1 97.94 99 PRO A CA 1
ATOM 784 C C . PRO A 1 99 ? -0.508 20.094 12.602 1 97.94 99 PRO A C 1
ATOM 786 O O . PRO A 1 99 ? 0.419 20.875 12.383 1 97.94 99 PRO A O 1
ATOM 789 N N . PHE A 1 100 ? -1.113 19.344 11.711 1 98.5 100 PHE A N 1
ATOM 790 C CA . PHE A 1 100 ? -0.917 19.484 10.273 1 98.5 100 PHE A CA 1
ATOM 791 C C . PHE A 1 100 ? -2.232 19.812 9.578 1 98.5 100 PHE A C 1
ATOM 793 O O . PHE A 1 100 ? -3.305 19.438 10.055 1 98.5 100 PHE A O 1
ATOM 800 N N . GLN A 1 101 ? -2.059 20.625 8.539 1 98.38 101 GLN A N 1
ATOM 801 C CA . GLN A 1 101 ? -3.201 20.672 7.637 1 98.38 101 GLN A CA 1
ATOM 802 C C . GLN A 1 101 ? -3.338 19.375 6.848 1 98.38 101 GLN A C 1
ATOM 804 O O . GLN A 1 101 ? -2.375 18.922 6.23 1 98.38 101 GLN A O 1
ATOM 809 N N . VAL A 1 102 ? -4.555 18.812 6.934 1 98.81 102 VAL A N 1
ATOM 810 C CA . VAL A 1 102 ? -4.758 17.562 6.211 1 98.81 102 VAL A CA 1
ATOM 811 C C . VAL A 1 102 ? -6.043 17.641 5.391 1 98.81 102 VAL A C 1
ATOM 813 O O . VAL A 1 102 ? -6.93 18.453 5.691 1 98.81 102 VAL A O 1
ATOM 816 N N . THR A 1 103 ? -6.098 16.922 4.281 1 98.88 103 THR A N 1
ATOM 817 C CA . THR A 1 103 ? -7.316 16.625 3.539 1 98.88 103 THR A CA 1
ATOM 818 C C . THR A 1 103 ? -7.594 15.125 3.525 1 98.88 103 THR A C 1
ATOM 820 O O . THR A 1 103 ? -6.742 14.336 3.104 1 98.88 103 THR A O 1
ATOM 823 N N . ILE A 1 104 ? -8.727 14.789 4.039 1 98.81 104 ILE A N 1
ATOM 824 C CA . ILE A 1 104 ? -9.148 13.398 4.062 1 98.81 104 ILE A CA 1
ATOM 825 C C . ILE A 1 104 ? -10.117 13.125 2.914 1 98.81 104 ILE A C 1
ATOM 827 O O . ILE A 1 104 ? -11.156 13.781 2.803 1 98.81 104 ILE A O 1
ATOM 831 N N . CYS A 1 105 ? -9.711 12.25 2.029 1 98.75 105 CYS A N 1
ATOM 832 C CA . CYS A 1 105 ? -10.555 11.789 0.933 1 98.75 105 CYS A CA 1
ATOM 833 C C . CYS A 1 105 ? -11.234 10.469 1.278 1 98.75 105 CYS A C 1
ATOM 835 O O . CYS A 1 105 ? -10.555 9.461 1.485 1 98.75 105 CYS A O 1
ATOM 837 N N . SER A 1 106 ? -12.578 10.484 1.291 1 98.38 106 SER A N 1
ATOM 838 C CA . SER A 1 106 ? -13.344 9.289 1.647 1 98.38 106 SER A CA 1
ATOM 839 C C . SER A 1 106 ? -14.227 8.836 0.49 1 98.38 106 SER A C 1
ATOM 841 O O . SER A 1 106 ? -14.984 9.625 -0.073 1 98.38 106 SER A O 1
ATOM 843 N N . HIS A 1 107 ? -14.062 7.535 0.177 1 98.06 107 HIS A N 1
ATOM 844 C CA . HIS A 1 107 ? -14.875 6.945 -0.883 1 98.06 107 HIS A CA 1
ATOM 845 C C . HIS A 1 107 ? -16.359 6.992 -0.533 1 98.06 107 HIS A C 1
ATOM 847 O O . HIS A 1 107 ? -16.75 6.68 0.595 1 98.06 107 HIS A O 1
ATOM 853 N N . THR A 1 108 ? -17.172 7.5 -1.373 1 95.5 108 THR A N 1
ATOM 854 C CA . THR A 1 108 ? -18.594 7.691 -1.084 1 95.5 108 THR A CA 1
ATOM 855 C C . THR A 1 108 ? -19.375 6.406 -1.337 1 95.5 108 THR A C 1
ATOM 857 O O . THR A 1 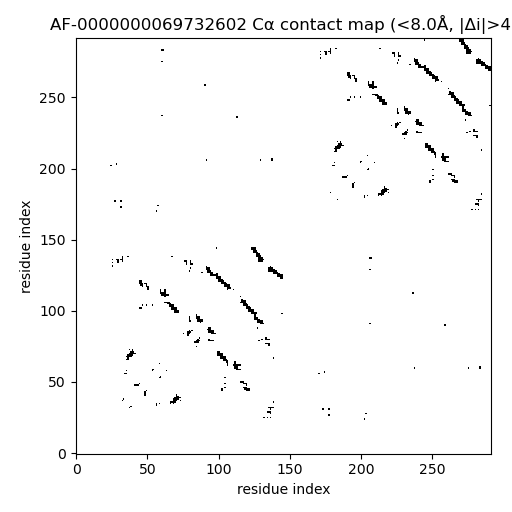108 ? -20.609 6.398 -1.264 1 95.5 108 THR A O 1
ATOM 860 N N . GLY A 1 109 ? -18.812 5.34 -1.293 1 82.94 109 GLY A N 1
ATOM 861 C CA . GLY A 1 109 ? -19.453 4.039 -1.387 1 82.94 109 GLY A CA 1
ATOM 862 C C . GLY A 1 109 ? -19.547 3.518 -2.809 1 82.94 109 GLY A C 1
ATOM 863 O O . GLY A 1 109 ? -19 4.129 -3.734 1 82.94 109 GLY A O 1
ATOM 864 N N . GLY A 1 110 ? -20.031 2.219 -2.865 1 80.75 110 GLY A N 1
ATOM 865 C CA . GLY A 1 110 ? -20.188 1.529 -4.133 1 80.75 110 GLY A CA 1
ATOM 866 C C . GLY A 1 110 ? -19.125 0.489 -4.395 1 80.75 110 GLY A C 1
ATOM 867 O O . GLY A 1 110 ? -18.625 -0.146 -3.463 1 80.75 110 GLY A O 1
ATOM 868 N N . SER A 1 111 ? -18.797 0.288 -5.598 1 85.5 111 SER A N 1
ATOM 869 C CA . SER A 1 111 ? -17.844 -0.704 -6.078 1 85.5 111 SER A CA 1
ATOM 870 C C . SER A 1 111 ? -16.406 -0.257 -5.816 1 85.5 111 SER A C 1
ATOM 872 O O . SER A 1 111 ? -16.078 0.922 -5.969 1 85.5 111 SER A O 1
ATOM 874 N N . PRO A 1 112 ? -15.586 -1.168 -5.285 1 88.94 112 PRO A N 1
ATOM 875 C CA . PRO A 1 112 ? -14.172 -0.814 -5.191 1 88.94 112 PRO A CA 1
ATOM 876 C C . PRO A 1 112 ? -13.508 -0.656 -6.559 1 88.94 112 PRO A C 1
ATOM 878 O O . PRO A 1 112 ? -12.328 -0.313 -6.641 1 88.94 112 PRO A O 1
ATOM 881 N N . ARG A 1 113 ? -14.258 -0.848 -7.531 1 86.81 113 ARG A N 1
ATOM 882 C CA . ARG A 1 113 ? -13.742 -0.673 -8.883 1 86.81 113 ARG A CA 1
ATOM 883 C C . ARG A 1 113 ? -14.109 0.696 -9.445 1 86.81 113 ARG A C 1
ATOM 885 O O . ARG A 1 113 ? -15.211 1.197 -9.188 1 86.81 113 ARG A O 1
ATOM 892 N N . PRO A 1 114 ? -13.258 1.203 -10.258 1 87.88 114 PRO A N 1
ATOM 893 C CA . PRO A 1 114 ? -13.57 2.504 -10.859 1 87.88 114 PRO A CA 1
ATOM 894 C C . PRO A 1 114 ? -14.891 2.492 -11.633 1 87.88 114 PRO A C 1
ATOM 896 O O . PRO A 1 114 ? -15.328 1.438 -12.102 1 87.88 114 PRO A O 1
ATOM 899 N N . PRO A 1 115 ? -15.57 3.684 -11.867 1 89.94 115 PRO A N 1
ATOM 900 C CA . PRO A 1 115 ? -15.156 5 -11.375 1 89.94 115 PRO A CA 1
ATOM 901 C C . PRO A 1 115 ? -15.305 5.148 -9.867 1 89.94 115 PRO A C 1
ATOM 903 O O . PRO A 1 115 ? -16.172 4.5 -9.266 1 89.94 115 PRO A O 1
ATOM 906 N N . CYS A 1 116 ? -14.406 6.008 -9.297 1 94.94 116 CYS A N 1
ATOM 907 C CA . CYS A 1 116 ? -14.391 6.266 -7.859 1 94.94 116 CYS A CA 1
ATOM 908 C C . CYS A 1 116 ? -14.883 7.676 -7.555 1 94.94 116 CYS A C 1
ATOM 910 O O . CYS A 1 116 ? -14.539 8.625 -8.266 1 94.94 116 CYS A O 1
ATOM 912 N N . TYR A 1 117 ? -15.695 7.785 -6.574 1 96.19 117 TYR A N 1
ATOM 913 C CA . TYR A 1 117 ? -16.141 9.086 -6.098 1 96.19 117 TYR A CA 1
ATOM 914 C C . TYR A 1 117 ? -15.758 9.305 -4.641 1 96.19 117 TYR A C 1
ATOM 916 O O . TYR A 1 117 ? -15.828 8.375 -3.83 1 96.19 117 TYR A O 1
ATOM 924 N N . TYR A 1 118 ? -15.422 10.562 -4.383 1 97.75 118 TYR A N 1
ATOM 925 C CA . TYR A 1 118 ? -14.922 10.852 -3.045 1 97.75 118 TYR A CA 1
ATOM 926 C C . TYR A 1 118 ? -15.562 12.117 -2.48 1 97.75 118 TYR A C 1
ATOM 928 O O . TYR A 1 118 ? -15.953 13.008 -3.234 1 97.75 118 TYR A O 1
ATOM 936 N N . LYS A 1 119 ? -15.656 12.164 -1.21 1 98.19 119 LYS A N 1
ATOM 937 C CA . LYS A 1 119 ? -15.891 13.391 -0.461 1 98.19 119 LYS A CA 1
ATOM 938 C C . LYS A 1 119 ? -14.641 13.828 0.289 1 98.19 119 LYS A C 1
ATOM 940 O O . LYS A 1 119 ? -13.75 13.016 0.545 1 98.19 119 LYS A O 1
ATOM 945 N N . ALA A 1 120 ? -14.594 15.125 0.596 1 98.56 120 ALA A N 1
ATOM 946 C CA . ALA A 1 120 ? -13.406 15.672 1.248 1 98.56 120 ALA A CA 1
ATOM 947 C C . ALA A 1 120 ? -13.75 16.234 2.623 1 98.56 120 ALA A C 1
ATOM 949 O O . ALA A 1 120 ? -14.805 16.859 2.799 1 98.56 120 ALA A O 1
ATOM 950 N N . THR A 1 121 ? -12.883 15.969 3.561 1 98.25 121 THR A N 1
ATOM 951 C CA . THR A 1 121 ? -12.836 16.672 4.84 1 98.25 121 THR A CA 1
ATOM 952 C C . THR A 1 121 ? -11.445 17.266 5.078 1 98.25 121 THR A C 1
ATOM 954 O O . THR A 1 121 ? -10.438 16.562 4.961 1 98.25 121 THR A O 1
ATOM 957 N N . SER A 1 122 ? -11.461 18.578 5.344 1 98 122 SER A N 1
ATOM 958 C CA . SER A 1 122 ? -10.164 19.219 5.516 1 98 122 SER A CA 1
ATOM 959 C C . SER A 1 122 ? -10.102 19.984 6.84 1 98 122 SER A C 1
ATOM 961 O O . SER A 1 122 ? -11.117 20.453 7.34 1 98 122 SER A O 1
ATOM 963 N N . GLY A 1 123 ? -8.859 19.969 7.395 1 97.56 123 GLY A N 1
ATOM 964 C CA . GLY A 1 123 ? -8.68 20.703 8.633 1 97.56 123 GLY A CA 1
ATOM 965 C C . GLY A 1 123 ? -7.312 20.5 9.258 1 97.56 123 GLY A C 1
ATOM 966 O O . GLY A 1 123 ? -6.438 19.875 8.664 1 97.56 123 GLY A O 1
ATOM 967 N N . SER A 1 124 ? -7.145 21.219 10.398 1 98.25 124 SER A N 1
ATOM 968 C CA . SER A 1 124 ? -5.93 21.094 11.203 1 98.25 124 SER A CA 1
ATOM 969 C C . SER A 1 124 ? -6.035 19.938 12.195 1 98.25 124 SER A C 1
ATOM 971 O O . SER A 1 124 ? -6.957 19.906 13.016 1 98.25 124 SER A O 1
ATOM 973 N N . ARG A 1 125 ? -5.082 18.969 12.055 1 98.38 125 ARG A N 1
ATOM 974 C CA . ARG A 1 125 ? -5.195 17.766 12.875 1 98.38 125 ARG A CA 1
ATOM 975 C C . ARG A 1 125 ? -3.822 17.281 13.312 1 98.38 125 ARG A C 1
ATOM 977 O O . ARG A 1 125 ? -2.82 17.516 12.641 1 98.38 125 ARG A O 1
ATOM 984 N N . ASP A 1 126 ? -3.805 16.656 14.453 1 98.38 126 ASP A N 1
ATOM 985 C CA . ASP A 1 126 ? -2.646 15.828 14.773 1 98.38 126 ASP A CA 1
ATOM 986 C C . ASP A 1 126 ? -2.635 14.547 13.945 1 98.38 126 ASP A C 1
ATOM 988 O O . ASP A 1 126 ? -3.691 14.008 13.609 1 98.38 126 ASP A O 1
ATOM 992 N N . ILE A 1 127 ? -1.438 14.062 13.656 1 98.5 127 ILE A N 1
ATOM 993 C CA . ILE A 1 127 ? -1.351 12.844 12.859 1 98.5 127 ILE A CA 1
ATOM 994 C C . ILE A 1 127 ? -0.626 11.758 13.656 1 98.5 127 ILE A C 1
ATOM 996 O O . ILE A 1 127 ? 0.207 12.062 14.516 1 98.5 127 ILE A O 1
ATOM 1000 N N . VAL A 1 128 ? -0.98 10.531 13.422 1 98 128 VAL A N 1
ATOM 1001 C CA . VAL A 1 128 ? -0.285 9.352 13.922 1 98 128 VAL A CA 1
ATOM 1002 C C . VAL A 1 128 ? 0.297 8.555 12.758 1 98 128 VAL A C 1
ATOM 1004 O O . VAL A 1 128 ? -0.427 8.18 11.836 1 98 128 VAL A O 1
ATOM 1007 N N . ILE A 1 129 ? 1.582 8.352 12.828 1 98.19 129 ILE A N 1
ATOM 1008 C CA . ILE A 1 129 ? 2.258 7.625 11.758 1 98.19 129 ILE A CA 1
ATOM 1009 C C . ILE A 1 129 ? 3.189 6.57 12.352 1 98.19 129 ILE A C 1
ATOM 1011 O O . ILE A 1 129 ? 3.59 6.676 13.516 1 98.19 129 ILE A O 1
ATOM 1015 N N . ALA A 1 130 ? 3.455 5.535 11.555 1 96.75 130 ALA A N 1
ATOM 1016 C CA . ALA A 1 130 ? 4.512 4.598 11.922 1 96.75 130 ALA A CA 1
ATOM 1017 C C . ALA A 1 130 ? 5.863 5.051 11.383 1 96.75 130 ALA A C 1
ATOM 1019 O O . ALA A 1 130 ? 5.953 5.543 10.258 1 96.75 130 ALA A O 1
ATOM 1020 N N . CYS A 1 131 ? 6.902 4.832 12.211 1 95.81 131 CYS A N 1
ATOM 1021 C CA . CYS A 1 131 ? 8.258 5.23 11.852 1 95.81 131 CYS A CA 1
ATOM 1022 C C . CYS A 1 131 ? 9.203 4.031 11.875 1 95.81 131 CYS A C 1
ATOM 1024 O O . CYS A 1 131 ? 9.156 3.213 12.789 1 95.81 131 CYS A O 1
ATOM 1026 N N . GLU A 1 132 ? 10 3.91 10.805 1 92.44 132 GLU A N 1
ATOM 1027 C CA . GLU A 1 132 ? 11.078 2.934 10.719 1 92.44 132 GLU A CA 1
ATOM 1028 C C . GLU A 1 132 ? 12.391 3.596 10.312 1 92.44 132 GLU A C 1
ATOM 1030 O O . GLU A 1 132 ? 12.453 4.285 9.289 1 92.44 132 GLU A O 1
ATOM 1035 N N . ASN A 1 133 ? 13.367 3.459 11.133 1 91.31 133 ASN A N 1
ATOM 1036 C CA . ASN A 1 133 ? 14.672 4.059 10.891 1 91.31 133 ASN A CA 1
ATOM 1037 C C . ASN A 1 133 ? 14.57 5.562 10.664 1 91.31 133 ASN A C 1
ATOM 1039 O O . ASN A 1 133 ? 15.172 6.098 9.734 1 91.31 133 ASN A O 1
ATOM 1043 N N . GLY A 1 134 ? 13.672 6.16 11.406 1 93.81 134 GLY A N 1
ATOM 1044 C CA . GLY A 1 134 ? 13.562 7.609 11.406 1 93.81 134 GLY A CA 1
ATOM 1045 C C . GLY A 1 134 ? 12.734 8.141 10.25 1 93.81 134 GLY A C 1
ATOM 1046 O O . GLY A 1 134 ? 12.664 9.352 10.031 1 93.81 134 GLY A O 1
ATOM 1047 N N . LEU A 1 135 ? 12.109 7.191 9.516 1 96.25 135 LEU A N 1
ATOM 1048 C CA . LEU A 1 135 ? 11.344 7.625 8.352 1 96.25 135 LEU A CA 1
ATOM 1049 C C . LEU A 1 135 ? 9.883 7.207 8.469 1 96.25 135 LEU A C 1
ATOM 1051 O O . LEU A 1 135 ? 9.586 6.102 8.93 1 96.25 135 LEU A O 1
ATOM 1055 N N . PRO A 1 136 ? 8.961 8.133 8.07 1 97.44 136 PRO A N 1
ATOM 1056 C CA . PRO A 1 136 ? 7.559 7.727 8.016 1 97.44 136 PRO A CA 1
ATOM 1057 C C . PRO A 1 136 ? 7.312 6.594 7.02 1 97.44 136 PRO A C 1
ATOM 1059 O O . PRO A 1 136 ? 7.785 6.652 5.883 1 97.44 136 PRO A O 1
ATOM 1062 N N . VAL A 1 137 ? 6.535 5.594 7.461 1 95.81 137 VAL A N 1
ATOM 1063 C CA . VAL A 1 137 ? 6.352 4.48 6.531 1 95.81 137 VAL A CA 1
ATOM 1064 C C . VAL A 1 137 ? 4.875 4.109 6.453 1 95.81 137 VAL A C 1
ATOM 1066 O O . VAL A 1 137 ? 4.457 3.381 5.547 1 95.81 137 VAL A O 1
ATOM 1069 N N . HIS A 1 138 ? 4.012 4.512 7.344 1 96.12 138 HIS A N 1
ATOM 1070 C CA . HIS A 1 138 ? 2.582 4.219 7.344 1 96.12 138 HIS A CA 1
ATOM 1071 C C . HIS A 1 138 ? 1.791 5.34 8.008 1 96.12 138 HIS A C 1
ATOM 1073 O O . HIS A 1 138 ? 2.184 5.84 9.07 1 96.12 138 HIS A O 1
ATOM 1079 N N . PHE A 1 139 ? 0.781 5.75 7.348 1 98.31 139 PHE A N 1
ATOM 1080 C CA . PHE A 1 139 ? -0.182 6.648 7.973 1 98.31 139 PHE A CA 1
ATOM 1081 C C . PHE A 1 139 ? -1.262 5.863 8.703 1 98.31 139 PHE A C 1
ATOM 1083 O O . PHE A 1 139 ? -1.91 4.992 8.117 1 98.31 139 PHE A O 1
ATOM 1090 N N . ASP A 1 140 ? -1.466 6.277 9.969 1 96.31 140 ASP A N 1
ATOM 1091 C CA . ASP A 1 140 ? -2.438 5.523 10.758 1 96.31 140 ASP A CA 1
ATOM 1092 C C . ASP A 1 140 ? -3.756 6.285 10.875 1 96.31 140 ASP A C 1
ATOM 1094 O O . ASP A 1 140 ? -4.793 5.824 10.391 1 96.31 140 ASP A O 1
ATOM 1098 N N . GLU A 1 141 ? -3.65 7.391 11.461 1 96.81 141 GLU A N 1
ATOM 1099 C CA . GLU A 1 141 ? -4.871 8.164 11.656 1 96.81 141 GLU A CA 1
ATOM 1100 C C . GLU A 1 141 ? -4.559 9.633 11.953 1 96.81 141 GLU A C 1
ATOM 1102 O O . GLU A 1 141 ? -3.389 10.008 12.062 1 96.81 141 GLU A O 1
ATOM 1107 N N . SER A 1 142 ? -5.555 10.438 11.961 1 96.94 142 SER A N 1
ATOM 1108 C CA . SER A 1 142 ? -5.469 11.828 12.391 1 96.94 142 SER A CA 1
ATOM 1109 C C . SER A 1 142 ? -6.633 12.203 13.297 1 96.94 142 SER A C 1
ATOM 1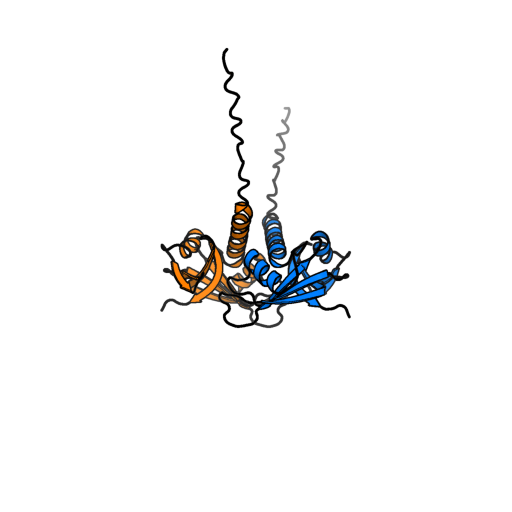111 O O . SER A 1 142 ? -7.695 11.586 13.242 1 96.94 142 SER A O 1
ATOM 1113 N N . PHE A 1 143 ? -6.398 13.195 14.133 1 94.31 143 PHE A N 1
ATOM 1114 C CA . PHE A 1 143 ? -7.461 13.625 15.039 1 94.31 143 PHE A CA 1
ATOM 1115 C C . PHE A 1 143 ? -7.391 15.125 15.281 1 94.31 143 PHE A C 1
ATOM 1117 O O . PHE A 1 143 ? -6.324 15.734 15.156 1 94.31 143 PHE A O 1
ATOM 1124 N N . TYR A 1 144 ? -8.625 15.586 15.539 1 92.88 144 TYR A N 1
ATOM 1125 C CA . TYR A 1 144 ? -8.68 16.984 15.969 1 92.88 144 TYR A CA 1
ATOM 1126 C C . TYR A 1 144 ? -8.023 17.156 17.344 1 92.88 144 TYR A C 1
ATOM 1128 O O . TYR A 1 144 ? -8.195 16.312 18.219 1 92.88 144 TYR A O 1
ATOM 1136 N N . ARG A 1 145 ? -7.227 18.172 17.359 1 84.81 145 ARG A N 1
ATOM 1137 C CA . ARG A 1 145 ? -6.633 18.469 18.656 1 84.81 145 ARG A CA 1
ATOM 1138 C C . ARG A 1 145 ? -7.707 18.828 19.688 1 84.81 145 ARG A C 1
ATOM 1140 O O . ARG A 1 145 ? -8.633 19.578 19.375 1 84.81 145 ARG A O 1
ATOM 1147 N N . PRO A 1 146 ? -7.652 18.188 20.922 1 73.19 146 PRO A N 1
ATOM 1148 C CA . PRO A 1 146 ? -8.648 18.516 21.938 1 73.19 146 PRO A CA 1
ATOM 1149 C C . PRO A 1 146 ? -8.664 20 22.297 1 73.19 146 PRO A C 1
ATOM 1151 O O . PRO A 1 146 ? -7.637 20.688 22.172 1 73.19 146 PRO A O 1
ATOM 1154 N N . MET B 1 1 ? 23.703 43.062 -55.25 1 27.34 1 MET B N 1
ATOM 1155 C CA . MET B 1 1 ? 22.906 43.281 -54.031 1 27.34 1 MET B CA 1
ATOM 1156 C C . MET B 1 1 ? 22.484 41.969 -53.438 1 27.34 1 MET B C 1
ATOM 1158 O O . MET B 1 1 ? 21.672 41.25 -54 1 27.34 1 MET B O 1
ATOM 1162 N N . MET B 1 2 ? 23.5 41.156 -52.938 1 34.41 2 MET B N 1
ATOM 1163 C CA . MET B 1 2 ? 23.531 39.781 -52.375 1 34.41 2 MET B CA 1
ATOM 1164 C C . MET B 1 2 ? 22.688 39.719 -51.125 1 34.41 2 MET B C 1
ATOM 1166 O O . MET B 1 2 ? 22.938 40.438 -50.156 1 34.41 2 MET B O 1
ATOM 1170 N N . THR B 1 3 ? 21.312 39.781 -51.219 1 45.38 3 THR B N 1
ATOM 1171 C CA . THR B 1 3 ? 20.359 39.625 -50.125 1 45.38 3 THR B CA 1
ATOM 1172 C C . THR B 1 3 ? 20.719 38.406 -49.281 1 45.38 3 THR B C 1
ATOM 1174 O O . THR B 1 3 ? 21 37.312 -49.812 1 45.38 3 THR B O 1
ATOM 1177 N N . GLY B 1 4 ? 21.531 38.656 -48.25 1 39.91 4 GLY B N 1
ATOM 1178 C CA . GLY B 1 4 ? 21.984 37.719 -47.219 1 39.91 4 GLY B CA 1
ATOM 1179 C C . GLY B 1 4 ? 20.859 36.938 -46.562 1 39.91 4 GLY B C 1
ATOM 1180 O O . GLY B 1 4 ? 19.875 37.531 -46.125 1 39.91 4 GLY B O 1
ATOM 1181 N N . LEU B 1 5 ? 20.453 35.812 -47.188 1 45.41 5 LEU B N 1
ATOM 1182 C CA . LEU B 1 5 ? 19.562 34.844 -46.531 1 45.41 5 LEU B CA 1
ATOM 1183 C C . LEU B 1 5 ? 19.906 34.719 -45.062 1 45.41 5 LEU B C 1
ATOM 1185 O O . LEU B 1 5 ? 21.062 34.469 -44.719 1 45.41 5 LEU B O 1
ATOM 1189 N N . GLY B 1 6 ? 19.281 35.531 -44.219 1 43.16 6 GLY B N 1
ATOM 1190 C CA . GLY B 1 6 ? 19.391 35.469 -42.75 1 43.16 6 GLY B CA 1
ATOM 1191 C C . GLY B 1 6 ? 19.297 34.062 -42.219 1 43.16 6 GLY B C 1
ATOM 1192 O O . GLY B 1 6 ? 18.75 33.156 -42.875 1 43.16 6 GLY B O 1
ATOM 1193 N N . PRO B 1 7 ? 20.188 33.625 -41.25 1 48.44 7 PRO B N 1
ATOM 1194 C CA . PRO B 1 7 ? 20.203 32.312 -40.594 1 48.44 7 PRO B CA 1
ATOM 1195 C C . PRO B 1 7 ? 18.844 31.922 -40.031 1 48.44 7 PRO B C 1
ATOM 1197 O O . PRO B 1 7 ? 18.156 32.75 -39.438 1 48.44 7 PRO B O 1
ATOM 1200 N N . LEU B 1 8 ? 18 31.078 -40.75 1 44.06 8 LEU B N 1
ATOM 1201 C CA . LEU B 1 8 ? 16.812 30.438 -40.156 1 44.06 8 LEU B CA 1
ATOM 1202 C C . LEU B 1 8 ? 17.156 29.875 -38.781 1 44.06 8 LEU B C 1
ATOM 1204 O O . LEU B 1 8 ? 18 28.984 -38.656 1 44.06 8 LEU B O 1
ATOM 1208 N N . LEU B 1 9 ? 17.125 30.703 -37.719 1 41.22 9 LEU B N 1
ATOM 1209 C CA . LEU B 1 9 ? 17.234 30.188 -36.344 1 41.22 9 LEU B CA 1
ATOM 1210 C C . LEU B 1 9 ? 16.219 29.078 -36.094 1 41.22 9 LEU B C 1
ATOM 1212 O O . LEU B 1 9 ? 15.008 29.312 -36.188 1 41.22 9 LEU B O 1
ATOM 1216 N N . LEU B 1 10 ? 16.484 27.859 -36.625 1 41.31 10 LEU B N 1
ATOM 1217 C CA . LEU B 1 10 ? 15.68 26.734 -36.188 1 41.31 10 LEU B CA 1
ATOM 1218 C C . LEU B 1 10 ? 15.492 26.734 -34.656 1 41.31 10 LEU B C 1
ATOM 1220 O O . LEU B 1 10 ? 16.469 26.625 -33.906 1 41.31 10 LEU B O 1
ATOM 1224 N N . VAL B 1 11 ? 14.547 27.594 -34.156 1 40.41 11 VAL B N 1
ATOM 1225 C CA . VAL B 1 11 ? 14.125 27.5 -32.75 1 40.41 11 VAL B CA 1
ATOM 1226 C C . VAL B 1 11 ? 13.797 26.047 -32.406 1 40.41 11 VAL B C 1
ATOM 1228 O O . VAL B 1 11 ? 12.914 25.438 -33.031 1 40.41 11 VAL B O 1
ATOM 1231 N N . PHE B 1 12 ? 14.836 25.266 -32.125 1 39.84 12 PHE B N 1
ATOM 1232 C CA . PHE B 1 12 ? 14.617 23.984 -31.453 1 39.84 12 PHE B CA 1
ATOM 1233 C C . PHE B 1 12 ? 13.641 24.125 -30.297 1 39.84 12 PHE B C 1
ATOM 1235 O O . PHE B 1 12 ? 13.969 24.75 -29.281 1 39.84 12 PHE B O 1
ATOM 1242 N N . MET B 1 13 ? 12.367 24.422 -30.562 1 42.41 13 MET B N 1
ATOM 1243 C CA . MET B 1 13 ? 11.406 24.266 -29.484 1 42.41 13 MET B CA 1
ATOM 1244 C C . MET B 1 13 ? 11.633 22.938 -28.75 1 42.41 13 MET B C 1
ATOM 1246 O O . MET B 1 13 ? 11.5 21.859 -29.344 1 42.41 13 MET B O 1
ATOM 1250 N N . MET B 1 14 ? 12.68 22.797 -27.984 1 42.75 14 MET B N 1
ATOM 1251 C CA . MET B 1 14 ? 12.695 21.703 -27.016 1 42.75 14 MET B CA 1
ATOM 1252 C C . MET B 1 14 ? 11.328 21.547 -26.344 1 42.75 14 MET B C 1
ATOM 1254 O O . MET B 1 14 ? 10.875 22.453 -25.625 1 42.75 14 MET B O 1
ATOM 1258 N N . GLY B 1 15 ? 10.312 21.094 -27.062 1 41.34 15 GLY B N 1
ATOM 1259 C CA . GLY B 1 15 ? 9.102 20.672 -26.375 1 41.34 15 GLY B CA 1
ATOM 1260 C C . GLY B 1 15 ? 9.375 19.922 -25.078 1 41.34 15 GLY B C 1
ATOM 1261 O O . GLY B 1 15 ? 9.992 18.859 -25.094 1 41.34 15 GLY B O 1
ATOM 1262 N N . LEU B 1 16 ? 9.688 20.578 -23.953 1 42.47 16 LEU B N 1
ATOM 1263 C CA . LEU B 1 16 ? 9.594 19.984 -22.625 1 42.47 16 LEU B CA 1
ATOM 1264 C C . LEU B 1 16 ? 8.383 19.062 -22.531 1 42.47 16 LEU B C 1
ATOM 1266 O O . LEU B 1 16 ? 7.242 19.516 -22.609 1 42.47 16 LEU B O 1
ATOM 1270 N N . ASP B 1 17 ? 8.297 17.969 -23.188 1 40.22 17 ASP B N 1
ATOM 1271 C CA . ASP B 1 17 ? 7.355 16.891 -22.969 1 40.22 17 ASP B CA 1
ATOM 1272 C C . ASP B 1 17 ? 7.121 16.656 -21.484 1 40.22 17 ASP B C 1
ATOM 1274 O O . ASP B 1 17 ? 8.055 16.328 -20.75 1 40.22 17 ASP B O 1
ATOM 1278 N N . LEU B 1 18 ? 6.332 17.406 -20.734 1 39.88 18 LEU B N 1
ATOM 1279 C CA . LEU B 1 18 ? 5.691 17.094 -19.469 1 39.88 18 LEU B CA 1
ATOM 1280 C C . LEU B 1 18 ? 5.293 15.633 -19.391 1 39.88 18 LEU B C 1
ATOM 1282 O O . LEU B 1 18 ? 4.484 15.25 -18.547 1 39.88 18 LEU B O 1
ATOM 1286 N N . THR B 1 19 ? 5.461 14.742 -20.359 1 45.09 19 THR B N 1
ATOM 1287 C CA . THR B 1 19 ? 5.078 13.344 -20.219 1 45.09 19 THR B CA 1
ATOM 1288 C C . THR B 1 19 ? 5.793 12.695 -19.031 1 45.09 19 THR B C 1
ATOM 1290 O O . THR B 1 19 ? 5.703 11.484 -18.828 1 45.09 19 THR B O 1
ATOM 1293 N N . LEU B 1 20 ? 6.77 13.25 -18.375 1 50.38 20 LEU B N 1
ATOM 1294 C CA . LEU B 1 20 ? 7.68 12.547 -17.469 1 50.38 20 LEU B CA 1
ATOM 1295 C C . LEU B 1 20 ? 6.953 12.094 -16.219 1 50.38 20 LEU B C 1
ATOM 1297 O O . LEU B 1 20 ? 7.449 11.227 -15.484 1 50.38 20 LEU B O 1
ATOM 1301 N N . PRO B 1 21 ? 5.969 12.883 -15.75 1 55.09 21 PRO B N 1
ATOM 1302 C CA . PRO B 1 21 ? 5.527 12.5 -14.406 1 55.09 21 PRO B CA 1
ATOM 1303 C C . PRO B 1 21 ? 4.781 11.164 -14.391 1 55.09 21 PRO B C 1
ATOM 1305 O O . PRO B 1 21 ? 4.914 10.391 -13.438 1 55.09 21 PRO B O 1
ATOM 1308 N N . THR B 1 22 ? 4.07 10.781 -15.453 1 59.75 22 THR B N 1
ATOM 1309 C CA . THR B 1 22 ? 3.26 9.57 -15.43 1 59.75 22 THR B CA 1
ATOM 1310 C C . THR B 1 22 ? 4.145 8.32 -15.445 1 59.75 22 THR B C 1
ATOM 1312 O O . THR B 1 22 ? 3.896 7.371 -14.703 1 59.75 22 THR B O 1
ATOM 1315 N N . MET B 1 23 ? 5.324 8.406 -16.234 1 58.94 23 MET B N 1
ATOM 1316 C CA . MET B 1 23 ? 6.195 7.238 -16.312 1 58.94 23 MET B CA 1
ATOM 1317 C C . MET B 1 23 ? 6.867 6.965 -14.969 1 58.94 23 MET B C 1
ATOM 1319 O O . MET B 1 23 ? 7 5.812 -14.562 1 58.94 23 MET B O 1
ATOM 1323 N N . ALA B 1 24 ? 7.234 7.961 -14.305 1 64.5 24 ALA B N 1
ATOM 1324 C CA . ALA B 1 24 ? 7.879 7.785 -13 1 64.5 24 ALA B CA 1
ATOM 1325 C C . ALA B 1 24 ? 6.902 7.219 -11.977 1 64.5 24 ALA B C 1
ATOM 1327 O O . ALA B 1 24 ? 7.266 6.352 -11.18 1 64.5 24 ALA B O 1
ATOM 1328 N N . GLN B 1 25 ? 5.656 7.59 -12.117 1 69.44 25 GLN B N 1
ATOM 1329 C CA . GLN B 1 25 ? 4.641 7.125 -11.172 1 69.44 25 GLN B CA 1
ATOM 1330 C C . GLN B 1 25 ? 4.34 5.645 -11.375 1 69.44 25 GLN B C 1
ATOM 1332 O O . GLN B 1 25 ? 4.188 4.898 -10.406 1 69.44 25 GLN B O 1
ATOM 1337 N N . ASN B 1 26 ? 4.352 5.215 -12.609 1 67.5 26 ASN B N 1
ATOM 1338 C CA . ASN B 1 26 ? 4.078 3.809 -12.891 1 67.5 26 ASN B CA 1
ATOM 1339 C C . ASN B 1 26 ? 5.238 2.916 -12.461 1 67.5 26 ASN B C 1
ATOM 1341 O O . ASN B 1 26 ? 5.027 1.808 -11.969 1 67.5 26 ASN B O 1
ATOM 1345 N N . ASN B 1 27 ? 6.297 3.523 -12.492 1 83.06 27 ASN B N 1
ATOM 1346 C CA . ASN B 1 27 ? 7.465 2.758 -12.078 1 83.06 27 ASN B CA 1
ATOM 1347 C C . ASN B 1 27 ? 7.469 2.52 -10.57 1 83.06 27 ASN B C 1
ATOM 1349 O O . ASN B 1 27 ? 7.703 1.399 -10.109 1 83.06 27 ASN B O 1
ATOM 1353 N N . HIS B 1 28 ? 6.926 3.467 -9.914 1 85.12 28 HIS B N 1
ATOM 1354 C CA . HIS B 1 28 ? 6.906 3.336 -8.469 1 85.12 28 HIS B CA 1
ATOM 1355 C C . HIS B 1 28 ? 5.848 2.334 -8.016 1 85.12 28 HIS B C 1
ATOM 1357 O O . HIS B 1 28 ? 6.102 1.506 -7.141 1 85.12 28 HIS B O 1
ATOM 1363 N N . ARG B 1 29 ? 4.699 2.473 -8.641 1 90.81 29 ARG B N 1
ATOM 1364 C CA . ARG B 1 29 ? 3.607 1.576 -8.266 1 90.81 29 ARG B CA 1
ATOM 1365 C C . ARG B 1 29 ? 3.945 0.131 -8.617 1 90.81 29 ARG B C 1
ATOM 1367 O O . ARG B 1 29 ? 3.602 -0.791 -7.875 1 90.81 29 ARG B O 1
ATOM 1374 N N . TYR B 1 30 ? 4.652 0.031 -9.758 1 93 30 TYR B N 1
ATOM 1375 C CA . TYR B 1 30 ? 5.098 -1.305 -10.133 1 93 30 TYR B CA 1
ATOM 1376 C C . TYR B 1 30 ? 6.102 -1.85 -9.125 1 93 30 TYR B C 1
ATOM 1378 O O . TYR B 1 30 ? 6.004 -3.004 -8.703 1 93 30 TYR B O 1
ATOM 1386 N N . LYS B 1 31 ? 7.051 -1.077 -8.75 1 91.44 31 LYS B N 1
ATOM 1387 C CA . LYS B 1 31 ? 8.047 -1.499 -7.77 1 91.44 31 LYS B CA 1
ATOM 1388 C C . LYS B 1 31 ? 7.383 -1.866 -6.445 1 91.44 31 LYS B C 1
ATOM 1390 O O . LYS B 1 31 ? 7.766 -2.844 -5.801 1 91.44 31 LYS B O 1
ATOM 1395 N N . HIS B 1 32 ? 6.414 -1.083 -6.059 1 91.75 32 HIS B N 1
ATOM 1396 C CA . HIS B 1 32 ? 5.676 -1.368 -4.836 1 91.75 32 HIS B CA 1
ATOM 1397 C C . HIS B 1 32 ? 4.938 -2.697 -4.938 1 91.75 32 HIS B C 1
ATOM 1399 O O . HIS B 1 32 ? 4.941 -3.488 -3.988 1 91.75 32 HIS B O 1
ATOM 1405 N N . PHE B 1 33 ? 4.383 -2.922 -6.07 1 96.19 33 PHE B N 1
ATOM 1406 C CA . PHE B 1 33 ? 3.715 -4.195 -6.32 1 96.19 33 PHE B CA 1
ATOM 1407 C C . PHE B 1 33 ? 4.68 -5.359 -6.125 1 96.19 33 PHE B C 1
ATOM 1409 O O . PHE B 1 33 ? 4.352 -6.336 -5.445 1 96.19 33 PHE B O 1
ATOM 1416 N N . LEU B 1 34 ? 5.773 -5.227 -6.742 1 96.44 34 LEU B N 1
ATOM 1417 C CA . LEU B 1 34 ? 6.754 -6.305 -6.652 1 96.44 34 LEU B CA 1
ATOM 1418 C C . LEU B 1 34 ? 7.211 -6.5 -5.211 1 96.44 34 LEU B C 1
ATOM 1420 O O . LEU B 1 34 ? 7.359 -7.637 -4.75 1 96.44 34 LEU B O 1
ATOM 1424 N N . THR B 1 35 ? 7.398 -5.445 -4.473 1 93.75 35 THR B N 1
ATOM 1425 C CA . THR B 1 35 ? 7.844 -5.531 -3.084 1 93.75 35 THR B CA 1
ATOM 1426 C C . THR B 1 35 ? 6.82 -6.277 -2.234 1 93.75 35 THR B C 1
ATOM 1428 O O . THR B 1 35 ? 7.184 -7.129 -1.422 1 93.75 35 THR B O 1
ATOM 1431 N N . GLN B 1 36 ? 5.582 -6.07 -2.535 1 97.12 36 GLN B N 1
ATOM 1432 C CA . GLN B 1 36 ? 4.531 -6.633 -1.689 1 97.12 36 GLN B CA 1
ATOM 1433 C C . GLN B 1 36 ? 4.203 -8.062 -2.102 1 97.12 36 GLN B C 1
ATOM 1435 O O . GLN B 1 36 ? 3.836 -8.891 -1.262 1 97.12 36 GLN B O 1
ATOM 1440 N N . HIS B 1 37 ? 4.422 -8.406 -3.443 1 98.69 37 HIS B N 1
ATOM 1441 C CA . HIS B 1 37 ? 3.688 -9.586 -3.875 1 98.69 37 HIS B CA 1
ATOM 1442 C C . HIS B 1 37 ? 4.602 -10.57 -4.598 1 98.69 37 HIS B C 1
ATOM 1444 O O . HIS B 1 37 ? 4.18 -11.68 -4.945 1 98.69 37 HIS B O 1
ATOM 1450 N N . HIS B 1 38 ? 5.852 -10.172 -4.82 1 98.69 38 HIS B N 1
ATOM 1451 C CA . HIS B 1 38 ? 6.695 -11.055 -5.617 1 98.69 38 HIS B CA 1
ATOM 1452 C C . HIS B 1 38 ? 7.828 -11.641 -4.777 1 98.69 38 HIS B C 1
ATOM 1454 O O . HIS B 1 38 ? 8.547 -10.906 -4.098 1 98.69 38 HIS B O 1
ATOM 1460 N N . ASP B 1 39 ? 7.91 -12.852 -4.793 1 98.56 39 ASP B N 1
ATOM 1461 C CA . ASP B 1 39 ? 9.055 -13.617 -4.297 1 98.56 39 ASP B CA 1
ATOM 1462 C C . ASP B 1 39 ? 9.375 -14.789 -5.219 1 98.56 39 ASP B C 1
ATOM 1464 O O . ASP B 1 39 ? 8.711 -15.828 -5.16 1 98.56 39 ASP B O 1
ATOM 1468 N N . ALA B 1 40 ? 10.438 -14.68 -6.008 1 98.19 40 ALA B N 1
ATOM 1469 C CA . ALA B 1 40 ? 10.711 -15.586 -7.117 1 98.19 40 ALA B CA 1
ATOM 1470 C C . ALA B 1 40 ? 10.984 -17 -6.609 1 98.19 40 ALA B C 1
ATOM 1472 O O . ALA B 1 40 ? 10.5 -17.984 -7.184 1 98.19 40 ALA B O 1
ATOM 1473 N N . ARG B 1 41 ? 11.781 -17.109 -5.562 1 97.81 41 ARG B N 1
ATOM 1474 C CA . ARG B 1 41 ? 12.234 -18.406 -5.066 1 97.81 41 ARG B CA 1
ATOM 1475 C C . ARG B 1 41 ? 12.078 -18.5 -3.553 1 97.81 41 ARG B C 1
ATOM 1477 O O . ARG B 1 41 ? 13.047 -18.312 -2.811 1 97.81 41 ARG B O 1
ATOM 1484 N N . PRO B 1 42 ? 10.93 -18.875 -3.123 1 97.75 42 PRO B N 1
ATOM 1485 C CA . PRO B 1 42 ? 10.695 -18.953 -1.678 1 97.75 42 PRO B CA 1
ATOM 1486 C C . PRO B 1 42 ? 11.477 -20.078 -1.005 1 97.75 42 PRO B C 1
ATOM 1488 O O . PRO B 1 42 ? 11.633 -21.156 -1.583 1 97.75 42 PRO B O 1
ATOM 1491 N N . ARG B 1 43 ? 11.977 -19.672 0.18 1 95.62 43 ARG B N 1
ATOM 1492 C CA . ARG B 1 43 ? 12.531 -20.719 1.043 1 95.62 43 ARG B CA 1
ATOM 1493 C C . ARG B 1 43 ? 11.484 -21.234 2.027 1 95.62 43 ARG B C 1
ATOM 1495 O O . ARG B 1 43 ? 11.375 -20.719 3.145 1 95.62 43 ARG B O 1
ATOM 1502 N N . GLY B 1 44 ? 10.641 -22.078 1.479 1 96.56 44 GLY B N 1
ATOM 1503 C CA . GLY B 1 44 ? 9.477 -22.531 2.223 1 96.56 44 GLY B CA 1
ATOM 1504 C C . GLY B 1 44 ? 8.211 -21.766 1.877 1 96.56 44 GLY B C 1
ATOM 1505 O O . GLY B 1 44 ? 8.273 -20.688 1.271 1 96.56 44 GLY B O 1
ATOM 1506 N N . ARG B 1 45 ? 7.094 -22.312 2.258 1 98.44 45 ARG B N 1
ATOM 1507 C CA . ARG B 1 45 ? 5.797 -21.703 1.977 1 98.44 45 ARG B CA 1
ATOM 1508 C C . ARG B 1 45 ? 4.801 -22 3.094 1 98.44 45 ARG B C 1
ATOM 1510 O O . ARG B 1 45 ? 3.648 -22.344 2.83 1 98.44 45 ARG B O 1
ATOM 1517 N N . ASP B 1 46 ? 5.328 -21.891 4.219 1 98.31 46 ASP B N 1
ATOM 1518 C CA . ASP B 1 46 ? 4.562 -22.203 5.422 1 98.31 46 ASP B CA 1
ATOM 1519 C C . ASP B 1 46 ? 4.5 -21.016 6.371 1 98.31 46 ASP B C 1
ATOM 1521 O O . ASP B 1 46 ? 4.816 -19.891 5.977 1 98.31 46 ASP B O 1
ATOM 1525 N N . LYS B 1 47 ? 4.074 -21.312 7.562 1 98 47 LYS B N 1
ATOM 1526 C CA . LYS B 1 47 ? 3.945 -20.281 8.586 1 98 47 LYS B CA 1
ATOM 1527 C C . LYS B 1 47 ? 5.258 -19.531 8.781 1 98 47 LYS B C 1
ATOM 1529 O O . LYS B 1 47 ? 5.266 -18.312 8.898 1 98 47 LYS B O 1
ATOM 1534 N N . LYS B 1 48 ? 6.336 -20.266 8.852 1 97.88 48 LYS B N 1
ATOM 1535 C CA . LYS B 1 48 ? 7.645 -19.656 9.047 1 97.88 48 LYS B CA 1
ATOM 1536 C C . LYS B 1 48 ? 7.984 -18.719 7.887 1 97.88 48 LYS B C 1
ATOM 1538 O O . LYS B 1 48 ? 8.523 -17.625 8.102 1 97.88 48 LYS B O 1
ATOM 1543 N N . TYR B 1 49 ? 7.621 -19.125 6.742 1 98.69 49 TYR B N 1
ATOM 1544 C CA . TYR B 1 49 ? 7.805 -18.281 5.57 1 98.69 49 TYR B CA 1
ATOM 1545 C C . TYR B 1 49 ? 7.051 -16.969 5.723 1 98.69 49 TYR B C 1
ATOM 1547 O O . TYR B 1 49 ? 7.617 -15.891 5.523 1 98.69 49 TYR B O 1
ATOM 1555 N N . CYS B 1 50 ? 5.773 -17.047 6.094 1 98.69 50 CYS B N 1
ATOM 1556 C CA . CYS B 1 50 ? 4.934 -15.852 6.215 1 98.69 50 CYS B CA 1
ATOM 1557 C C . CYS B 1 50 ? 5.453 -14.93 7.309 1 98.69 50 CYS B C 1
ATOM 1559 O O . CYS B 1 50 ? 5.508 -13.711 7.125 1 98.69 50 CYS B O 1
ATOM 1561 N N . GLU B 1 51 ? 5.863 -15.461 8.391 1 96.06 51 GLU B N 1
ATOM 1562 C CA . GLU B 1 51 ? 6.328 -14.656 9.508 1 96.06 51 GLU B CA 1
ATOM 1563 C C . GLU B 1 51 ? 7.594 -13.883 9.148 1 96.06 51 GLU B C 1
ATOM 1565 O O . GLU B 1 51 ? 7.762 -12.734 9.547 1 96.06 51 GLU B O 1
ATOM 1570 N N . SER B 1 52 ? 8.445 -14.469 8.344 1 96.75 52 SER B N 1
ATOM 1571 C CA . SER B 1 52 ? 9.688 -13.812 7.949 1 96.75 52 SER B CA 1
ATOM 1572 C C . SER B 1 52 ? 9.461 -12.859 6.781 1 96.75 52 SER B C 1
ATOM 1574 O O . SER B 1 52 ? 9.914 -11.711 6.816 1 96.75 52 SER B O 1
ATOM 1576 N N . MET B 1 53 ? 8.719 -13.266 5.82 1 98.12 53 MET B N 1
ATOM 1577 C CA . MET B 1 53 ? 8.562 -12.508 4.586 1 98.12 53 MET B CA 1
ATOM 1578 C C . MET B 1 53 ? 7.727 -11.25 4.82 1 98.12 53 MET B C 1
ATOM 1580 O O . MET B 1 53 ? 8.008 -10.195 4.25 1 98.12 53 MET B O 1
ATOM 1584 N N . MET B 1 54 ? 6.68 -11.367 5.664 1 97.75 54 MET B N 1
ATOM 1585 C CA . MET B 1 54 ? 5.848 -10.203 5.965 1 97.75 54 MET B CA 1
ATOM 1586 C C . MET B 1 54 ? 6.672 -9.109 6.633 1 97.75 54 MET B C 1
ATOM 1588 O O . MET B 1 54 ? 6.492 -7.926 6.336 1 97.75 54 MET B O 1
ATOM 1592 N N . VAL B 1 55 ? 7.594 -9.453 7.488 1 94.25 55 VAL B N 1
ATOM 1593 C CA . VAL B 1 55 ? 8.469 -8.492 8.148 1 94.25 55 VAL B CA 1
ATOM 1594 C C . VAL B 1 55 ? 9.43 -7.883 7.133 1 94.25 55 VAL B C 1
ATOM 1596 O O . VAL B 1 55 ? 9.578 -6.66 7.066 1 94.25 55 VAL B O 1
ATOM 1599 N N . GLU B 1 56 ? 10.047 -8.75 6.352 1 93.94 56 GLU B N 1
ATOM 1600 C CA . GLU B 1 56 ? 11.047 -8.328 5.379 1 93.94 56 GLU B CA 1
ATOM 1601 C C . GLU B 1 56 ? 10.477 -7.309 4.398 1 93.94 56 GLU B C 1
ATOM 1603 O O . GLU B 1 56 ? 11.172 -6.383 3.982 1 93.94 56 GLU B O 1
ATOM 1608 N N . ARG B 1 57 ? 9.203 -7.445 4.145 1 95.5 57 ARG B N 1
ATOM 1609 C CA . ARG B 1 57 ? 8.594 -6.598 3.121 1 95.5 57 ARG B CA 1
ATOM 1610 C C . ARG B 1 57 ? 7.879 -5.406 3.752 1 95.5 57 ARG B C 1
ATOM 1612 O O . ARG B 1 57 ? 7.242 -4.617 3.053 1 95.5 57 ARG B O 1
ATOM 1619 N N . GLY B 1 58 ? 7.949 -5.32 5.055 1 92.25 58 GLY B N 1
ATOM 1620 C CA . GLY B 1 58 ? 7.371 -4.176 5.738 1 92.25 58 GLY B CA 1
ATOM 1621 C C . GLY B 1 58 ? 5.859 -4.234 5.828 1 92.25 58 GLY B C 1
ATOM 1622 O O . GLY B 1 58 ? 5.188 -3.199 5.797 1 92.25 58 GLY B O 1
ATOM 1623 N N . LEU B 1 59 ? 5.309 -5.438 5.961 1 96.38 59 LEU B N 1
ATOM 1624 C CA . LEU B 1 59 ? 3.859 -5.621 5.93 1 96.38 59 LEU B CA 1
ATOM 1625 C C . LEU B 1 59 ? 3.318 -5.91 7.324 1 96.38 59 LEU B C 1
ATOM 1627 O O . LEU B 1 59 ? 2.223 -6.457 7.469 1 96.38 59 LEU B O 1
ATOM 1631 N N . THR B 1 60 ? 4.137 -5.539 8.359 1 94.5 60 THR B N 1
ATOM 1632 C CA . THR B 1 60 ? 3.752 -5.875 9.727 1 94.5 60 THR B CA 1
ATOM 1633 C C . THR B 1 60 ? 3.57 -4.613 10.57 1 94.5 60 THR B C 1
ATOM 1635 O O . THR B 1 60 ? 3.439 -4.688 11.789 1 94.5 60 THR B O 1
ATOM 1638 N N . THR B 1 61 ? 3.719 -3.43 10.07 1 90.62 61 THR B N 1
ATOM 1639 C CA . THR B 1 61 ? 3.486 -2.168 10.766 1 90.62 61 THR B CA 1
ATOM 1640 C C . THR B 1 61 ? 2.555 -1.271 9.953 1 90.62 61 THR B C 1
ATOM 1642 O O . THR B 1 61 ? 3.014 -0.424 9.188 1 90.62 61 THR B O 1
ATOM 1645 N N . PRO B 1 62 ? 1.258 -1.399 10.094 1 91.88 62 PRO B N 1
ATOM 1646 C CA . PRO B 1 62 ? 0.565 -2.359 10.953 1 91.88 62 PRO B CA 1
ATOM 1647 C C . PRO B 1 62 ? 0.533 -3.768 10.367 1 91.88 62 PRO B C 1
ATOM 1649 O O . PRO B 1 62 ? 1.065 -3.996 9.281 1 91.88 62 PRO B O 1
ATOM 1652 N N . CYS B 1 63 ? -0.049 -4.695 11.156 1 96.06 63 CYS B N 1
ATOM 1653 C CA . CYS B 1 63 ? -0.223 -6.059 10.672 1 96.06 63 CYS B CA 1
ATOM 1654 C C . CYS B 1 63 ? -1.187 -6.102 9.492 1 96.06 63 CYS B C 1
ATOM 1656 O O . CYS B 1 63 ? -2.385 -5.863 9.656 1 96.06 63 CYS B O 1
ATOM 1658 N N . LYS B 1 64 ? -0.634 -6.387 8.32 1 96.12 64 LYS B N 1
ATOM 1659 C CA . LYS B 1 64 ? -1.512 -6.523 7.156 1 96.12 64 LYS B CA 1
ATOM 1660 C C . LYS B 1 64 ? -2.367 -7.785 7.262 1 96.12 64 LYS B C 1
ATOM 1662 O O . LYS B 1 64 ? -1.868 -8.852 7.617 1 96.12 64 LYS B O 1
ATOM 1667 N N . ASP B 1 65 ? -3.57 -7.672 6.957 1 96.12 65 ASP B N 1
ATOM 1668 C CA . ASP B 1 65 ? -4.523 -8.758 7.168 1 96.12 65 ASP B CA 1
ATOM 1669 C C . ASP B 1 65 ? -4.191 -9.961 6.289 1 96.12 65 ASP B C 1
ATOM 1671 O O . ASP B 1 65 ? -4.234 -11.102 6.75 1 96.12 65 ASP B O 1
ATOM 1675 N N . ARG B 1 66 ? -3.947 -9.648 5.02 1 97.56 66 ARG B N 1
ATOM 1676 C CA . ARG B 1 66 ? -3.703 -10.719 4.059 1 97.56 66 ARG B CA 1
ATOM 1677 C C . ARG B 1 66 ? -2.768 -10.258 2.949 1 97.56 66 ARG B C 1
ATOM 1679 O O . ARG B 1 66 ? -2.902 -9.141 2.443 1 97.56 66 ARG B O 1
ATOM 1686 N N . ASN B 1 67 ? -1.849 -11.117 2.686 1 98.69 67 ASN B N 1
ATOM 1687 C CA . ASN B 1 67 ? -0.965 -10.828 1.562 1 98.69 67 ASN B CA 1
ATOM 1688 C C . ASN B 1 67 ? -0.644 -12.086 0.762 1 98.69 67 ASN B C 1
ATOM 1690 O O . ASN B 1 67 ? -0.408 -13.148 1.339 1 98.69 67 ASN B O 1
ATOM 1694 N N . THR B 1 68 ? -0.691 -11.922 -0.563 1 98.88 68 THR B N 1
ATOM 1695 C CA . THR B 1 68 ? -0.355 -13.023 -1.455 1 98.88 68 THR B CA 1
ATOM 1696 C C . THR B 1 68 ? 1.017 -12.812 -2.09 1 98.88 68 THR B C 1
ATOM 1698 O O . THR B 1 68 ? 1.266 -11.773 -2.707 1 98.88 68 THR B O 1
ATOM 1701 N N . PHE B 1 69 ? 1.872 -13.758 -1.92 1 98.94 69 PHE B N 1
ATOM 1702 C CA . PHE B 1 69 ? 3.162 -13.766 -2.602 1 98.94 69 PHE B CA 1
ATOM 1703 C C . PHE B 1 69 ? 3.129 -14.68 -3.816 1 98.94 69 PHE B C 1
ATOM 1705 O O . PHE B 1 69 ? 2.754 -15.852 -3.709 1 98.94 69 PHE B O 1
ATOM 1712 N N . ILE B 1 70 ? 3.502 -14.086 -4.926 1 98.94 70 ILE B N 1
ATOM 1713 C CA . ILE B 1 70 ? 3.582 -14.812 -6.184 1 98.94 70 ILE B CA 1
ATOM 1714 C C . ILE B 1 70 ? 5.016 -15.289 -6.414 1 98.94 70 ILE B C 1
ATOM 1716 O O . ILE B 1 70 ? 5.965 -14.516 -6.277 1 98.94 70 ILE B O 1
ATOM 1720 N N . HIS B 1 71 ? 5.129 -16.531 -6.785 1 98.81 71 HIS B N 1
ATOM 1721 C CA . HIS B 1 71 ? 6.461 -17.094 -6.973 1 98.81 71 HIS B CA 1
ATOM 1722 C C . HIS B 1 71 ? 6.77 -17.297 -8.453 1 98.81 71 HIS B C 1
ATOM 1724 O O . HIS B 1 71 ? 5.863 -17.281 -9.289 1 98.81 71 HIS B O 1
ATOM 1730 N N . GLY B 1 72 ? 8.055 -17.391 -8.727 1 96.5 72 GLY B N 1
ATOM 1731 C CA . GLY B 1 72 ? 8.469 -17.562 -10.109 1 96.5 72 GLY B CA 1
ATOM 1732 C C . GLY B 1 72 ? 8.891 -16.266 -10.773 1 96.5 72 GLY B C 1
ATOM 1733 O O . GLY B 1 72 ? 9.312 -15.328 -10.102 1 96.5 72 GLY B O 1
ATOM 1734 N N . SER B 1 73 ? 8.789 -16.172 -12.062 1 96 73 SER B N 1
ATOM 1735 C CA . SER B 1 73 ? 9.406 -15.133 -12.875 1 96 73 SER B CA 1
ATOM 1736 C C . SER B 1 73 ? 8.562 -13.867 -12.883 1 96 73 SER B C 1
ATOM 1738 O O . SER B 1 73 ? 7.359 -13.914 -13.133 1 96 73 SER B O 1
ATOM 1740 N N . LYS B 1 74 ? 9.305 -12.773 -12.664 1 96.88 74 LYS B N 1
ATOM 1741 C CA . LYS B 1 74 ? 8.641 -11.477 -12.781 1 96.88 74 LYS B CA 1
ATOM 1742 C C . LYS B 1 74 ? 8.102 -11.258 -14.195 1 96.88 74 LYS B C 1
ATOM 1744 O O . LYS B 1 74 ? 7.062 -10.617 -14.375 1 96.88 74 LYS B O 1
ATOM 1749 N N . LYS B 1 75 ? 8.797 -11.781 -15.164 1 96.88 75 LYS B N 1
ATOM 1750 C CA . LYS B 1 75 ? 8.383 -11.648 -16.562 1 96.88 75 LYS B CA 1
ATOM 1751 C C . LYS B 1 75 ? 7.02 -12.289 -16.797 1 96.88 75 LYS B C 1
ATOM 1753 O O . LYS B 1 75 ? 6.184 -11.734 -17.516 1 96.88 75 LYS B O 1
ATOM 1758 N N . ARG B 1 76 ? 6.801 -13.391 -16.203 1 97.81 76 ARG B N 1
ATOM 1759 C CA . ARG B 1 76 ? 5.527 -14.094 -16.344 1 97.81 76 ARG B CA 1
ATOM 1760 C C . ARG B 1 76 ? 4.395 -13.312 -15.68 1 97.81 76 ARG B C 1
ATOM 1762 O O . ARG B 1 76 ? 3.264 -13.32 -16.172 1 97.81 76 ARG B O 1
ATOM 1769 N N . ILE B 1 77 ? 4.727 -12.688 -14.578 1 98.5 77 ILE B N 1
ATOM 1770 C CA . ILE B 1 77 ? 3.73 -11.867 -13.906 1 98.5 77 ILE B CA 1
ATOM 1771 C C . ILE B 1 77 ? 3.365 -10.664 -14.773 1 98.5 77 ILE B C 1
ATOM 1773 O O . ILE B 1 77 ? 2.186 -10.352 -14.953 1 98.5 77 ILE B O 1
ATOM 1777 N N . LYS B 1 78 ? 4.402 -10.031 -15.344 1 97.81 78 LYS B N 1
ATOM 1778 C CA . LYS B 1 78 ? 4.176 -8.898 -16.234 1 97.81 78 LYS B CA 1
ATOM 1779 C C . LYS B 1 78 ? 3.34 -9.312 -17.453 1 97.81 78 LYS B C 1
ATOM 1781 O O . LYS B 1 78 ? 2.52 -8.531 -17.938 1 97.81 78 LYS B O 1
ATOM 1786 N N . ALA B 1 79 ? 3.521 -10.516 -17.906 1 98.44 79 ALA B N 1
ATOM 1787 C CA . ALA B 1 79 ? 2.834 -11.016 -19.094 1 98.44 79 ALA B CA 1
ATOM 1788 C C . ALA B 1 79 ? 1.329 -11.109 -18.859 1 98.44 79 ALA B C 1
ATOM 1790 O O . ALA B 1 79 ? 0.549 -11.203 -19.797 1 98.44 79 ALA B O 1
ATOM 1791 N N . VAL B 1 80 ? 0.912 -11.125 -17.578 1 98.5 80 VAL B N 1
ATOM 1792 C CA . VAL B 1 80 ? -0.515 -11.109 -17.266 1 98.5 80 VAL B CA 1
ATOM 1793 C C . VAL B 1 80 ? -1.138 -9.805 -17.766 1 98.5 80 VAL B C 1
ATOM 1795 O O . VAL B 1 80 ? -2.334 -9.75 -18.047 1 98.5 80 VAL B O 1
ATOM 1798 N N . CYS B 1 81 ? -0.314 -8.773 -17.844 1 97.81 81 CYS B N 1
ATOM 1799 C CA . CYS B 1 81 ? -0.788 -7.48 -18.344 1 97.81 81 CYS B CA 1
ATOM 1800 C C . CYS B 1 81 ? -0.792 -7.445 -19.859 1 97.81 81 CYS B C 1
ATOM 1802 O O . CYS B 1 81 ? -1.229 -6.461 -20.469 1 97.81 81 CYS B O 1
ATOM 1804 N N . GLU B 1 82 ? -0.327 -8.516 -20.469 1 97.25 82 GLU B N 1
ATOM 1805 C CA . GLU B 1 82 ? -0.388 -8.727 -21.922 1 97.25 82 GLU B CA 1
ATOM 1806 C C . GLU B 1 82 ? -1.322 -9.883 -22.266 1 97.25 82 GLU B C 1
ATOM 1808 O O . GLU B 1 82 ? -1.677 -10.688 -21.391 1 97.25 82 GLU B O 1
ATOM 1813 N N . ASP B 1 83 ? -1.562 -9.984 -23.547 1 95.88 83 ASP B N 1
ATOM 1814 C CA . ASP B 1 83 ? -2.496 -11.016 -23.969 1 95.88 83 ASP B CA 1
ATOM 1815 C C . ASP B 1 83 ? -1.836 -12.398 -23.953 1 95.88 83 ASP B C 1
ATOM 1817 O O . ASP B 1 83 ? -2.521 -13.422 -24.016 1 95.88 83 ASP B O 1
ATOM 1821 N N . THR B 1 84 ? -0.595 -12.422 -23.812 1 95.94 84 THR B N 1
ATOM 1822 C CA . THR B 1 84 ? 0.116 -13.695 -23.828 1 95.94 84 THR B CA 1
ATOM 1823 C C . THR B 1 84 ? -0.206 -14.523 -22.578 1 95.94 84 THR B C 1
ATOM 1825 O O . THR B 1 84 ? -0.317 -15.742 -22.656 1 95.94 84 THR B O 1
ATOM 1828 N N . ASN B 1 85 ? -0.423 -13.789 -21.453 1 97.75 85 ASN B N 1
ATOM 1829 C CA . ASN B 1 85 ? -0.709 -14.555 -20.25 1 97.75 85 ASN B CA 1
ATOM 1830 C C . ASN B 1 85 ? -1.833 -13.914 -19.438 1 97.75 85 ASN B C 1
ATOM 1832 O O . ASN B 1 85 ? -1.933 -14.125 -18.219 1 97.75 85 ASN B O 1
ATOM 1836 N N . GLY B 1 86 ? -2.535 -13.086 -20.031 1 98.06 86 GLY B N 1
ATOM 1837 C CA . GLY B 1 86 ? -3.633 -12.453 -19.312 1 98.06 86 GLY B CA 1
ATOM 1838 C C . GLY B 1 86 ? -4.875 -12.273 -20.172 1 98.06 86 GLY B C 1
ATOM 1839 O O . GLY B 1 86 ? -4.785 -12.195 -21.391 1 98.06 86 GLY B O 1
ATOM 1840 N N . THR B 1 87 ? -6.059 -12.234 -19.531 1 97.44 87 THR B N 1
ATOM 1841 C CA . THR B 1 87 ? -7.336 -11.906 -20.141 1 97.44 87 THR B CA 1
ATOM 1842 C C . THR B 1 87 ? -8.039 -10.789 -19.375 1 97.44 87 THR B C 1
ATOM 1844 O O . THR B 1 87 ? -7.898 -10.688 -18.156 1 97.44 87 THR B O 1
ATOM 1847 N N . PRO B 1 88 ? -8.758 -10.039 -20.125 1 95.75 88 PRO B N 1
ATOM 1848 C CA . PRO B 1 88 ? -9.508 -9 -19.406 1 95.75 88 PRO B CA 1
ATOM 1849 C C . PRO B 1 88 ? -10.453 -9.578 -18.344 1 95.75 88 PRO B C 1
ATOM 1851 O O . PRO B 1 88 ? -11.062 -10.625 -18.578 1 95.75 88 PRO B O 1
ATOM 1854 N N . TYR B 1 89 ? -10.633 -9.102 -17.25 1 91.94 89 TYR B N 1
ATOM 1855 C CA . TYR B 1 89 ? -11.516 -9.578 -16.188 1 91.94 89 TYR B CA 1
ATOM 1856 C C . TYR B 1 89 ? -12.516 -8.5 -15.773 1 91.94 89 TYR B C 1
ATOM 1858 O O . TYR B 1 89 ? -13.719 -8.75 -15.719 1 91.94 89 TYR B O 1
ATOM 1866 N N . ASN B 1 90 ? -12.203 -7.195 -15.539 1 84.69 90 ASN B N 1
ATOM 1867 C CA . ASN B 1 90 ? -13.031 -6.035 -15.227 1 84.69 90 ASN B CA 1
ATOM 1868 C C . ASN B 1 90 ? -12.203 -4.754 -15.172 1 84.69 90 ASN B C 1
ATOM 1870 O O . ASN B 1 90 ? -11.375 -4.586 -14.273 1 84.69 90 ASN B O 1
ATOM 1874 N N . GLY B 1 91 ? -12.57 -3.998 -16.188 1 85.56 91 GLY B N 1
ATOM 1875 C CA . GLY B 1 91 ? -11.844 -2.738 -16.172 1 85.56 91 GLY B CA 1
ATOM 1876 C C . GLY B 1 91 ? -10.352 -2.906 -16.359 1 85.56 91 GLY B C 1
ATOM 1877 O O . GLY B 1 91 ? -9.898 -3.512 -17.328 1 85.56 91 GLY B O 1
ATOM 1878 N N . ALA B 1 92 ? -9.664 -2.395 -15.305 1 88.25 92 ALA B N 1
ATOM 1879 C CA . ALA B 1 92 ? -8.203 -2.408 -15.375 1 88.25 92 ALA B CA 1
ATOM 1880 C C . ALA B 1 92 ? -7.645 -3.754 -14.914 1 88.25 92 ALA B C 1
ATOM 1882 O O . ALA B 1 92 ? -6.43 -3.969 -14.938 1 88.25 92 ALA B O 1
ATOM 1883 N N . PHE B 1 93 ? -8.484 -4.684 -14.578 1 95.38 93 PHE B N 1
ATOM 1884 C CA . PHE B 1 93 ? -8.039 -5.945 -14 1 95.38 93 PHE B CA 1
ATOM 1885 C C . PHE B 1 93 ? -7.883 -7.008 -15.086 1 95.38 93 PHE B C 1
ATOM 1887 O O . PHE B 1 93 ? -8.625 -7.012 -16.078 1 95.38 93 PHE B O 1
ATOM 1894 N N . ARG B 1 94 ? -6.867 -7.777 -14.852 1 97.44 94 ARG B N 1
ATOM 1895 C CA . ARG B 1 94 ? -6.582 -8.891 -15.742 1 97.44 94 ARG B CA 1
ATOM 1896 C C . ARG B 1 94 ? -6.391 -10.188 -14.961 1 97.44 94 ARG B C 1
ATOM 1898 O O . ARG B 1 94 ? -5.867 -10.172 -13.844 1 97.44 94 ARG B O 1
ATOM 1905 N N . LYS B 1 95 ? -6.812 -11.266 -15.617 1 98.19 95 LYS B N 1
ATOM 1906 C CA . LYS B 1 95 ? -6.688 -12.602 -15.039 1 98.19 95 LYS B CA 1
ATOM 1907 C C . LYS B 1 95 ? -5.648 -13.43 -15.789 1 98.19 95 LYS B C 1
ATOM 1909 O O . LYS B 1 95 ? -5.598 -13.406 -17.016 1 98.19 95 LYS B O 1
ATOM 1914 N N . SER B 1 96 ? -4.871 -14.148 -14.961 1 98.44 96 SER B N 1
ATOM 1915 C CA . SER B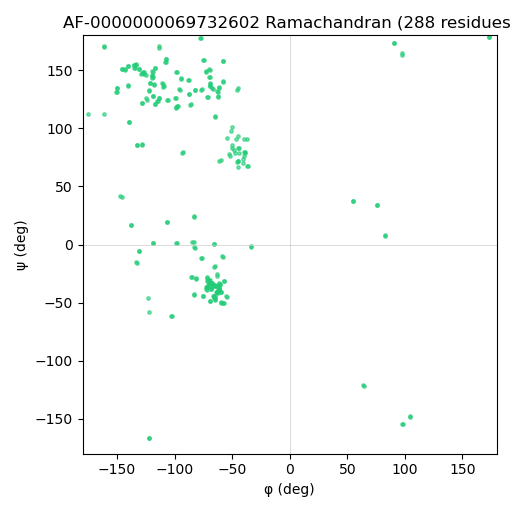 1 96 ? -3.848 -14.961 -15.609 1 98.44 96 SER B CA 1
ATOM 1916 C C . SER B 1 96 ? -4.469 -16.125 -16.375 1 98.44 96 SER B C 1
ATOM 1918 O O . SER B 1 96 ? -5.453 -16.719 -15.914 1 98.44 96 SER B O 1
ATOM 1920 N N . LYS B 1 97 ? -3.867 -16.469 -17.516 1 97.38 97 LYS B N 1
ATOM 1921 C CA . LYS B 1 97 ? -4.297 -17.609 -18.297 1 97.38 97 LYS B CA 1
ATOM 1922 C C . LYS B 1 97 ? -3.715 -18.906 -17.734 1 97.38 97 LYS B C 1
ATOM 1924 O O . LYS B 1 97 ? -4.262 -19.984 -17.969 1 97.38 97 LYS B O 1
ATOM 1929 N N . SER B 1 98 ? -2.549 -18.75 -17.141 1 97.19 98 SER B N 1
ATOM 1930 C CA . SER B 1 98 ? -1.896 -19.891 -16.5 1 97.19 98 SER B CA 1
ATOM 1931 C C . SER B 1 98 ? -1.746 -19.656 -14.992 1 97.19 98 SER B C 1
ATOM 1933 O O . SER B 1 98 ? -1.651 -18.516 -14.539 1 97.19 98 SER B O 1
ATOM 1935 N N . PRO B 1 99 ? -1.73 -20.75 -14.258 1 97.94 99 PRO B N 1
ATOM 1936 C CA . PRO B 1 99 ? -1.629 -20.594 -12.805 1 97.94 99 PRO B CA 1
ATOM 1937 C C . PRO B 1 99 ? -0.226 -20.203 -12.352 1 97.94 99 PRO B C 1
ATOM 1939 O O . PRO B 1 99 ? 0.741 -20.375 -13.102 1 97.94 99 PRO B O 1
ATOM 1942 N N . PHE B 1 100 ? -0.202 -19.641 -11.18 1 98.5 100 PHE B N 1
ATOM 1943 C CA . PHE B 1 100 ? 1.033 -19.328 -10.469 1 98.5 100 PHE B CA 1
ATOM 1944 C C . PHE B 1 100 ? 1.082 -20.062 -9.133 1 98.5 100 PHE B C 1
ATOM 1946 O O . PHE B 1 100 ? 0.042 -20.359 -8.539 1 98.5 100 PHE B O 1
ATOM 1953 N N . GLN B 1 101 ? 2.322 -20.422 -8.812 1 98.38 101 GLN B N 1
ATOM 1954 C CA . GLN B 1 101 ? 2.48 -20.797 -7.41 1 98.38 101 GLN B CA 1
ATOM 1955 C C . GLN B 1 101 ? 2.395 -19.562 -6.508 1 98.38 101 GLN B C 1
ATOM 1957 O O . GLN B 1 101 ? 3.09 -18.578 -6.73 1 98.38 101 GLN B O 1
ATOM 1962 N N . VAL B 1 102 ? 1.476 -19.672 -5.508 1 98.81 102 VAL B N 1
ATOM 1963 C CA . VAL B 1 102 ? 1.33 -18.547 -4.605 1 98.81 102 VAL B CA 1
ATOM 1964 C C . VAL B 1 102 ? 1.364 -19.016 -3.158 1 98.81 102 VAL B C 1
ATOM 1966 O O . VAL B 1 102 ? 1.099 -20.188 -2.879 1 98.81 102 VAL B O 1
ATOM 1969 N N . THR B 1 103 ? 1.818 -18.172 -2.254 1 98.88 103 THR B N 1
ATOM 1970 C CA . THR B 1 103 ? 1.653 -18.312 -0.812 1 98.88 103 THR B CA 1
ATOM 1971 C C . THR B 1 103 ? 0.825 -17.172 -0.24 1 98.88 103 THR B C 1
ATOM 1973 O O . THR B 1 103 ? 1.172 -16 -0.413 1 98.88 103 THR B O 1
ATOM 1976 N N . ILE B 1 104 ? -0.254 -17.547 0.357 1 98.81 104 ILE B N 1
ATOM 1977 C CA . ILE B 1 104 ? -1.132 -16.562 0.986 1 98.81 104 ILE B CA 1
ATOM 1978 C C . ILE B 1 104 ? -0.861 -16.516 2.488 1 98.81 104 ILE B C 1
ATOM 1980 O O . ILE B 1 104 ? -0.962 -17.531 3.176 1 98.81 104 ILE B O 1
ATOM 1984 N N . CYS B 1 105 ? -0.43 -15.367 2.949 1 98.75 105 CYS B N 1
ATOM 1985 C CA . CYS B 1 105 ? -0.227 -15.117 4.371 1 98.75 105 CYS B CA 1
ATOM 1986 C C . CYS B 1 105 ? -1.425 -14.391 4.973 1 98.75 105 CYS B C 1
ATOM 1988 O O . CYS B 1 105 ? -1.735 -13.266 4.586 1 98.75 105 CYS B O 1
ATOM 1990 N N . SER B 1 106 ? -2.059 -15.047 5.965 1 98.31 106 SER B N 1
ATOM 1991 C CA . SER B 1 106 ? -3.246 -14.477 6.598 1 98.31 106 SER B CA 1
ATOM 1992 C C . SER B 1 106 ? -3.018 -14.234 8.086 1 98.31 106 SER B C 1
ATOM 1994 O O . SER B 1 106 ? -2.584 -15.133 8.812 1 98.31 106 SER B O 1
ATOM 1996 N N . HIS B 1 107 ? -3.318 -12.992 8.477 1 98 107 HIS B N 1
ATOM 1997 C CA . HIS B 1 107 ? -3.188 -12.617 9.875 1 98 107 HIS B CA 1
ATOM 1998 C C . HIS B 1 107 ? -4.129 -13.438 10.758 1 98 107 HIS B C 1
ATOM 2000 O O . HIS B 1 107 ? -5.297 -13.625 10.414 1 98 107 HIS B O 1
ATOM 2006 N N . THR B 1 108 ? -3.654 -14.055 11.766 1 95.5 108 THR B N 1
ATOM 2007 C CA . THR B 1 108 ? -4.445 -14.953 12.594 1 95.5 108 THR B CA 1
ATOM 2008 C C . THR B 1 108 ? -5.238 -14.172 13.641 1 95.5 108 THR B C 1
ATOM 2010 O O . THR B 1 108 ? -5.891 -14.766 14.508 1 95.5 108 THR B O 1
ATOM 2013 N N . GLY B 1 109 ? -5.5 -13.016 13.445 1 82.88 109 GLY B N 1
ATOM 2014 C CA . GLY B 1 109 ? -6.344 -12.195 14.297 1 82.88 109 GLY B CA 1
ATOM 2015 C C . GLY B 1 109 ? -5.57 -11.469 15.383 1 82.88 109 GLY B C 1
ATOM 2016 O O . GLY B 1 109 ? -4.34 -11.516 15.414 1 82.88 109 GLY B O 1
ATOM 2017 N N . GLY B 1 110 ? -6.367 -10.578 16.094 1 80.56 110 GLY B N 1
ATOM 2018 C CA . GLY B 1 110 ? -5.828 -9.773 17.188 1 80.56 110 GLY B CA 1
ATOM 2019 C C . GLY B 1 110 ? -5.621 -8.32 16.797 1 80.56 110 GLY B C 1
ATOM 2020 O O . GLY B 1 110 ? -6.387 -7.762 16.016 1 80.56 110 GLY B O 1
ATOM 2021 N N . SER B 1 111 ? -4.656 -7.711 17.344 1 85.44 111 SER B N 1
ATOM 2022 C CA . SER B 1 111 ? -4.316 -6.305 17.172 1 85.44 111 SER B CA 1
ATOM 2023 C C . SER B 1 111 ? -3.625 -6.062 15.836 1 85.44 111 SER B C 1
ATOM 2025 O O . SER B 1 111 ? -2.803 -6.871 15.406 1 85.44 111 SER B O 1
ATOM 2027 N N . PRO B 1 112 ? -4.074 -5.031 15.125 1 88.94 112 PRO B N 1
ATOM 2028 C CA . PRO B 1 112 ? -3.312 -4.68 13.93 1 88.94 112 PRO B CA 1
ATOM 2029 C C . PRO B 1 112 ? -1.906 -4.176 14.25 1 88.94 112 PRO B C 1
ATOM 2031 O O . PRO B 1 112 ? -1.132 -3.871 13.344 1 88.94 112 PRO B O 1
ATOM 2034 N N . ARG B 1 113 ? -1.62 -4.145 15.453 1 86.88 113 ARG B N 1
ATOM 2035 C CA . ARG B 1 113 ? -0.284 -3.729 15.867 1 86.88 113 ARG B CA 1
ATOM 2036 C C . ARG B 1 113 ? 0.6 -4.938 16.172 1 86.88 113 ARG B C 1
ATOM 2038 O O . ARG B 1 113 ? 0.128 -5.941 16.703 1 86.88 113 ARG B O 1
ATOM 2045 N N . PRO B 1 114 ? 1.854 -4.766 15.93 1 87.94 114 PRO B N 1
ATOM 2046 C CA . PRO B 1 114 ? 2.758 -5.879 16.219 1 87.94 114 PRO B CA 1
ATOM 2047 C C . PRO B 1 114 ? 2.699 -6.32 17.688 1 87.94 114 PRO B C 1
ATOM 2049 O O . PRO B 1 114 ? 2.338 -5.523 18.562 1 87.94 114 PRO B O 1
ATOM 2052 N N . PRO B 1 115 ? 3.107 -7.594 18.031 1 89.88 115 PRO B N 1
ATOM 2053 C CA . PRO B 1 115 ? 3.566 -8.617 17.094 1 89.88 115 PRO B CA 1
ATOM 2054 C C . PRO B 1 115 ? 2.439 -9.172 16.219 1 89.88 115 PRO B C 1
ATOM 2056 O O . PRO B 1 115 ? 1.278 -9.172 16.641 1 89.88 115 PRO B O 1
ATOM 2059 N N . CYS B 1 116 ? 2.842 -9.609 14.992 1 94.88 116 CYS B N 1
ATOM 2060 C CA . CYS B 1 116 ? 1.903 -10.156 14.023 1 94.88 116 CYS B CA 1
ATOM 2061 C C . CYS B 1 116 ? 2.107 -11.656 13.852 1 94.88 116 CYS B C 1
ATOM 2063 O O . CYS B 1 116 ? 3.244 -12.133 13.797 1 94.88 116 CYS B O 1
ATOM 2065 N N . TYR B 1 117 ? 1.041 -12.367 13.836 1 96.12 117 TYR B N 1
ATOM 2066 C CA . TYR B 1 117 ? 1.091 -13.797 13.555 1 96.12 117 TYR B CA 1
ATOM 2067 C C . TYR B 1 117 ? 0.291 -14.141 12.305 1 96.12 117 TYR B C 1
ATOM 2069 O O . TYR B 1 117 ? -0.783 -13.578 12.078 1 96.12 117 TYR B O 1
ATOM 2077 N N . TYR B 1 118 ? 0.853 -15.109 11.594 1 97.69 118 TYR B N 1
ATOM 2078 C CA . TYR B 1 118 ? 0.231 -15.438 10.312 1 97.69 118 TYR B CA 1
ATOM 2079 C C . TYR B 1 118 ? 0.101 -16.953 10.141 1 97.69 118 TYR B C 1
ATOM 2081 O O . TYR B 1 118 ? 0.903 -17.719 10.68 1 97.69 118 TYR B O 1
ATOM 2089 N N . LYS B 1 119 ? -0.871 -17.344 9.406 1 98.19 119 LYS B N 1
ATOM 2090 C CA . LYS B 1 119 ? -0.962 -18.672 8.82 1 98.19 119 LYS B CA 1
ATOM 2091 C C . LYS B 1 119 ? -0.716 -18.625 7.312 1 98.19 119 LYS B C 1
ATOM 2093 O O . LYS B 1 119 ? -0.873 -17.578 6.684 1 98.19 119 LYS B O 1
ATOM 2098 N N . ALA B 1 120 ? -0.3 -19.781 6.781 1 98.62 120 ALA B N 1
ATOM 2099 C CA . ALA B 1 120 ? 0.039 -19.844 5.359 1 98.62 120 ALA B CA 1
ATOM 2100 C C . ALA B 1 120 ? -0.878 -20.812 4.621 1 98.62 120 ALA B C 1
ATOM 2102 O O . ALA B 1 120 ? -1.209 -21.875 5.141 1 98.62 120 ALA B O 1
ATOM 2103 N N . THR B 1 121 ? -1.304 -20.391 3.463 1 98.25 121 THR B N 1
ATOM 2104 C CA . THR B 1 121 ? -1.908 -21.266 2.463 1 98.25 121 THR B CA 1
ATOM 2105 C C . THR B 1 121 ? -1.152 -21.172 1.141 1 98.25 121 THR B C 1
ATOM 2107 O O . THR B 1 121 ? -0.937 -20.078 0.614 1 98.25 121 THR B O 1
ATOM 2110 N N . SER B 1 122 ? -0.717 -22.359 0.683 1 98 122 SER B N 1
ATOM 2111 C CA . SER B 1 122 ? 0.076 -22.344 -0.542 1 98 122 SER B CA 1
ATOM 2112 C C . SER B 1 122 ? -0.527 -23.266 -1.6 1 98 122 SER B C 1
ATOM 2114 O O . SER B 1 122 ? -1.16 -24.266 -1.268 1 98 122 SER B O 1
ATOM 2116 N N . GLY B 1 123 ? -0.353 -22.797 -2.873 1 97.5 123 GLY B N 1
ATOM 2117 C CA . GLY B 1 123 ? -0.849 -23.641 -3.955 1 97.5 123 GLY B CA 1
ATOM 2118 C C . GLY B 1 123 ? -0.76 -22.969 -5.312 1 97.5 123 GLY B C 1
ATOM 2119 O O . GLY B 1 123 ? -0.202 -21.875 -5.438 1 97.5 123 GLY B O 1
ATOM 2120 N N . SER B 1 124 ? -1.186 -23.766 -6.312 1 98.25 124 SER B N 1
ATOM 2121 C CA . SER B 1 124 ? -1.267 -23.281 -7.688 1 98.25 124 SER B CA 1
ATOM 2122 C C . SER B 1 124 ? -2.598 -22.594 -7.953 1 98.25 124 SER B C 1
ATOM 2124 O O . SER B 1 124 ? -3.662 -23.188 -7.77 1 98.25 124 SER B O 1
ATOM 2126 N N . ARG B 1 125 ? -2.516 -21.266 -8.344 1 98.38 125 ARG B N 1
ATOM 2127 C CA . ARG B 1 125 ? -3.746 -20.5 -8.484 1 98.38 125 ARG B CA 1
ATOM 2128 C C . ARG B 1 125 ? -3.656 -19.531 -9.664 1 98.38 125 ARG B C 1
ATOM 2130 O O . ARG B 1 125 ? -2.564 -19.109 -10.047 1 98.38 125 ARG B O 1
ATOM 2137 N N . ASP B 1 126 ? -4.789 -19.266 -10.234 1 98.38 126 ASP B N 1
ATOM 2138 C CA . ASP B 1 126 ? -4.871 -18.094 -11.102 1 98.38 126 ASP B CA 1
ATOM 2139 C C . ASP B 1 126 ? -4.852 -16.797 -10.281 1 98.38 126 ASP B C 1
ATOM 2141 O O . ASP B 1 126 ? -5.355 -16.766 -9.156 1 98.38 126 ASP B O 1
ATOM 2145 N N . ILE B 1 127 ? -4.281 -15.766 -10.883 1 98.44 127 ILE B N 1
ATOM 2146 C CA . ILE B 1 127 ? -4.227 -14.492 -10.164 1 98.44 127 ILE B CA 1
ATOM 2147 C C . ILE B 1 127 ? -4.984 -13.422 -10.938 1 98.44 127 ILE B C 1
ATOM 2149 O O . ILE B 1 127 ? -5.086 -13.492 -12.172 1 98.44 127 ILE B O 1
ATOM 2153 N N . VAL B 1 128 ? -5.57 -12.492 -10.234 1 98 128 VAL B N 1
ATOM 2154 C CA . VAL B 1 128 ? -6.176 -11.281 -10.781 1 98 128 VAL B CA 1
ATOM 2155 C C . VAL B 1 128 ? -5.406 -10.055 -10.297 1 98 128 VAL B C 1
ATOM 2157 O O . VAL B 1 128 ? -5.242 -9.852 -9.094 1 98 128 VAL B O 1
ATOM 2160 N N . ILE B 1 129 ? -4.938 -9.281 -11.25 1 98.19 129 ILE B N 1
ATOM 2161 C CA . ILE B 1 129 ? -4.164 -8.094 -10.914 1 98.19 129 ILE B CA 1
ATOM 2162 C C . ILE B 1 129 ? -4.664 -6.898 -11.727 1 98.19 129 ILE B C 1
ATOM 2164 O O . ILE B 1 129 ? -5.293 -7.074 -12.773 1 98.19 129 ILE B O 1
ATOM 2168 N N . ALA B 1 130 ? -4.445 -5.703 -11.18 1 96.69 130 ALA B N 1
ATOM 2169 C CA . ALA B 1 130 ? -4.66 -4.496 -11.969 1 96.69 130 ALA B CA 1
ATOM 2170 C C . ALA B 1 130 ? -3.402 -4.117 -12.75 1 96.69 130 ALA B C 1
ATOM 2172 O O . ALA B 1 130 ? -2.289 -4.219 -12.227 1 96.69 130 ALA B O 1
ATOM 2173 N N . CYS B 1 131 ? -3.633 -3.645 -13.984 1 95.81 131 CYS B N 1
ATOM 2174 C CA . CYS B 1 131 ? -2.539 -3.258 -14.867 1 95.81 131 CYS B CA 1
ATOM 2175 C C . CYS B 1 131 ? -2.67 -1.8 -15.297 1 95.81 131 CYS B C 1
ATOM 2177 O O . CYS B 1 131 ? -3.762 -1.347 -15.641 1 95.81 131 CYS B O 1
ATOM 2179 N N . GLU B 1 132 ? -1.554 -1.076 -15.188 1 92.44 132 GLU B N 1
ATOM 2180 C CA . GLU B 1 132 ? -1.439 0.284 -15.711 1 92.44 132 GLU B CA 1
ATOM 2181 C C . GLU B 1 132 ? -0.202 0.438 -16.594 1 92.44 132 GLU B C 1
ATOM 2183 O O . GLU B 1 132 ? 0.913 0.135 -16.156 1 92.44 132 GLU B O 1
ATOM 2188 N N . ASN B 1 133 ? -0.4 0.827 -17.797 1 91.31 133 ASN B N 1
ATOM 2189 C CA . ASN B 1 133 ? 0.679 0.99 -18.766 1 91.31 133 ASN B CA 1
ATOM 2190 C C . ASN B 1 133 ? 1.506 -0.285 -18.906 1 91.31 133 ASN B C 1
ATOM 2192 O O . ASN B 1 133 ? 2.736 -0.235 -18.906 1 91.31 133 ASN B O 1
ATOM 2196 N N . GLY B 1 134 ? 0.797 -1.384 -18.844 1 93.75 134 GLY B N 1
ATOM 2197 C CA . GLY B 1 134 ? 1.429 -2.666 -19.094 1 93.75 134 GLY B CA 1
ATOM 2198 C C . GLY B 1 134 ? 2.146 -3.236 -17.891 1 93.75 134 GLY B C 1
ATOM 2199 O O . GLY B 1 134 ? 2.85 -4.246 -18 1 93.75 134 GLY B O 1
ATOM 2200 N N . LEU B 1 135 ? 1.948 -2.553 -16.734 1 96.19 135 LEU B N 1
ATOM 2201 C CA . LEU B 1 135 ? 2.66 -3.004 -15.555 1 96.19 135 LEU B CA 1
ATOM 2202 C C . LEU B 1 135 ? 1.683 -3.363 -14.438 1 96.19 135 LEU B C 1
ATOM 2204 O O . LEU B 1 135 ? 0.682 -2.672 -14.234 1 96.19 135 LEU B O 1
ATOM 2208 N N . PRO B 1 136 ? 1.988 -4.492 -13.727 1 97.44 136 PRO B N 1
ATOM 2209 C CA . PRO B 1 136 ? 1.173 -4.793 -12.547 1 97.44 136 PRO B CA 1
ATOM 2210 C C . PRO B 1 136 ? 1.261 -3.711 -11.477 1 97.44 136 PRO B C 1
ATOM 2212 O O . PRO B 1 136 ? 2.357 -3.262 -11.133 1 97.44 136 PRO B O 1
ATOM 2215 N N . VAL B 1 137 ? 0.096 -3.336 -10.922 1 95.75 137 VAL B N 1
ATOM 2216 C CA . VAL B 1 137 ? 0.177 -2.256 -9.945 1 95.75 137 VAL B CA 1
ATOM 2217 C C . VAL B 1 137 ? -0.639 -2.617 -8.711 1 95.75 137 VAL B C 1
ATOM 2219 O O . VAL B 1 137 ? -0.509 -1.976 -7.664 1 95.75 137 VAL B O 1
ATOM 2222 N N . HIS B 1 138 ? -1.515 -3.586 -8.719 1 96.12 138 HIS B N 1
ATOM 2223 C CA . HIS B 1 138 ? -2.33 -4.012 -7.586 1 96.12 138 HIS B CA 1
ATOM 2224 C C . HIS B 1 138 ? -2.672 -5.496 -7.684 1 96.12 138 HIS B C 1
ATOM 2226 O O . HIS B 1 138 ? -3.039 -5.984 -8.758 1 96.12 138 HIS B O 1
ATOM 2232 N N . PHE B 1 139 ? -2.457 -6.168 -6.613 1 98.31 139 PHE B N 1
ATOM 2233 C CA . PHE B 1 139 ? -2.957 -7.535 -6.5 1 98.31 139 PHE B CA 1
ATOM 2234 C C . PHE B 1 139 ? -4.383 -7.547 -5.961 1 98.31 139 PHE B C 1
ATOM 2236 O O . PHE B 1 139 ? -4.656 -6.984 -4.898 1 98.31 139 PHE B O 1
ATOM 2243 N N . ASP B 1 140 ? -5.234 -8.281 -6.707 1 96.25 140 ASP B N 1
ATOM 2244 C CA . ASP B 1 140 ? -6.633 -8.289 -6.293 1 96.25 140 ASP B CA 1
ATOM 2245 C C . ASP B 1 140 ? -6.992 -9.578 -5.566 1 96.25 140 ASP B C 1
ATOM 2247 O O . ASP B 1 140 ? -7.336 -9.562 -4.383 1 96.25 140 ASP B O 1
ATOM 2251 N N . GLU B 1 141 ? -6.859 -10.609 -6.273 1 96.69 141 GLU B N 1
ATOM 2252 C CA . GLU B 1 141 ? -7.219 -11.883 -5.672 1 96.69 141 GLU B CA 1
ATOM 2253 C C . GLU B 1 141 ? -6.605 -13.055 -6.438 1 96.69 141 GLU B C 1
ATOM 2255 O O . GLU B 1 141 ? -5.945 -12.852 -7.461 1 96.69 141 GLU B O 1
ATOM 2260 N N . SER B 1 142 ? -6.695 -14.219 -5.887 1 96.88 142 SER B N 1
ATOM 2261 C CA . SER B 1 142 ? -6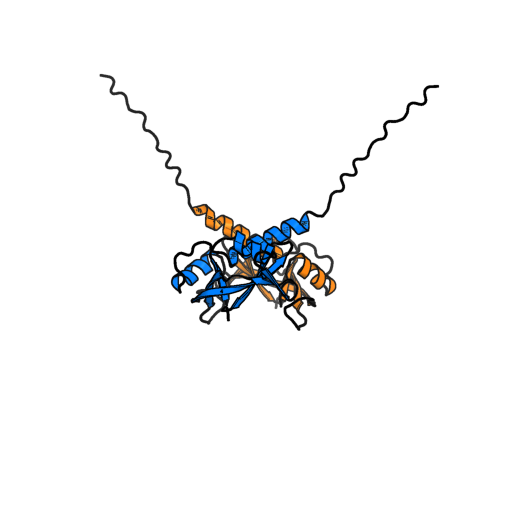.316 -15.461 -6.551 1 96.88 142 SER B CA 1
ATOM 2262 C C . SER B 1 142 ? -7.367 -16.547 -6.336 1 96.88 142 SER B C 1
ATOM 2264 O O . SER B 1 142 ? -8.117 -16.516 -5.359 1 96.88 142 SER B O 1
ATOM 2266 N N . PHE B 1 143 ? -7.41 -17.484 -7.285 1 94.25 143 PHE B N 1
ATOM 2267 C CA . PHE B 1 143 ? -8.383 -18.562 -7.164 1 94.25 143 PHE B CA 1
ATOM 2268 C C . PHE B 1 143 ? -7.816 -19.859 -7.719 1 94.25 143 PHE B C 1
ATOM 2270 O O . PHE B 1 143 ? -6.934 -19.844 -8.578 1 94.25 143 PHE B O 1
ATOM 2277 N N . TYR B 1 144 ? -8.375 -20.906 -7.062 1 93 144 TYR B N 1
ATOM 2278 C CA . TYR B 1 144 ? -8.055 -22.203 -7.625 1 93 144 TYR B CA 1
ATOM 2279 C C . TYR B 1 144 ? -8.68 -22.375 -9 1 93 144 TYR B C 1
ATOM 2281 O O . TYR B 1 144 ? -9.82 -21.953 -9.234 1 93 144 TYR B O 1
ATOM 2289 N N . ARG B 1 145 ? -7.848 -22.875 -9.844 1 84.88 145 ARG B N 1
ATOM 2290 C CA . ARG B 1 145 ? -8.391 -23.156 -11.164 1 84.88 145 ARG B CA 1
ATOM 2291 C C . ARG B 1 145 ? -9.484 -24.219 -11.086 1 84.88 145 ARG B C 1
ATOM 2293 O O . ARG B 1 145 ? -9.336 -25.219 -10.391 1 84.88 145 ARG B O 1
ATOM 2300 N N . PRO B 1 146 ? -10.688 -23.969 -11.75 1 72.88 146 PRO B N 1
ATOM 2301 C CA . PRO B 1 146 ? -11.75 -24.984 -11.727 1 72.88 146 PRO B CA 1
ATOM 2302 C C . PRO B 1 146 ? -11.312 -26.328 -12.289 1 72.88 146 PRO B C 1
ATOM 2304 O O . PRO B 1 146 ? -10.414 -26.375 -13.133 1 72.88 146 PRO B O 1
#

Secondary structure (DSSP, 8-state):
-------------------HHHHHHHHHHHHHHHHHHB-SS-S--SHHHHHHHHHHTT-BTTB-SEEEEE-S-HHHHHGGGSTTTEEEEETTEEEESS-EEEEEEEE-SS-SSSS--EEEEEEEEEEEEEEETTEEEEEEEEE---/-------------------HHHHHHHHHHHHHHHHHHB-SS-S--SHHHHHHHHHHTT-BTTB-SEEEEE-S-HHHHHGGGSTTTEEEEETTEEEESS-EEEEEEEE-SS-SSSS--EEEEEEEEEEEEEEETTEEEEEEEEE---

Foldseek 3Di:
DPPPPPPPPPPPPPPPPPVPPVVVVLVVLQVLCCLQAEDADFPDQWQVSLLVSCVVSVCVAQPPFKGKHWYHDPVLVLCCLPPVFWDDDDDQKIKGPFWTWMKMWGFPDDDSHDPTGTGIDIDTWIWMFGDDPSGGRGTDDTGHDD/DPPPPPPPPPPPPPPPPPVPPVVVVLVVLQVLCCLQAEDADFPDQWQVSLLVSCVVSVCVAQPPFKGKHWYHDPVLVLCCLPPVFWDDDDDQKIKGPFWTWMKMWGFPDDDSHDPTGTGIDIDTWIWMFGDDPSGGRGTDDTGHDD

pLDDT: mean 86.71, std 19.43, range [27.34, 98.94]

Radius of gyration: 24.67 Å; Cα contacts (8 Å, |Δi|>4): 526; chains: 2; bounding box: 91×68×76 Å

InterPro domains:
  IPR001427 Pancreatic ribonuclease [PR00794] (49-68)
  IPR001427 Pancreatic ribonuclease [PR00794] (69-88)
  IPR001427 Pancreatic ribonuclease [PR00794] (92-110)
  IPR001427 Pancreatic ribonuclease [PR00794] (114-136)
  IPR001427 Pancreatic ribonuclease [PTHR11437] (7-143)
  IPR023411 Ribonuclease A, active site [PS00127] (63-69)
  IPR023412 Ribonuclease A-domain [PF00074] (29-140)
  IPR023412 Ribonuclease A-domain [SM00092] (26-143)
  IPR036816 Ribonuclease A-like domain superfamily [G3DSA:3.10.130.10] (24-145)
  IPR036816 Ribonuclease A-like domain superfamily [SSF54076] (26-144)

Sequence (292 aa):
MMTGLGPLLLVFMMGLDLTLPTMAQNNHRYKHFLTQHHDARPRGRDKKYCESMMVERGLTTPCKDRNTFIHGSKKRIKAVCEDTNGTPYNGAFRKSKSPFQVTICSHTGGSPRPPCYYKATSGSRDIVIACENGLPVHFDESFYRPMMTGLGPLLLVFMMGLDLTLPTMAQNNHRYKHFLTQHHDARPRGRDKKYCESMMVERGLTTPCKDRNTFIHGSKKRIKAVCEDTNGTPYNGAFRKSKSPFQVTICSHTGGSPRPPCYYKATSGSRDIVIACENGLPVHFDESFYRP

Nearest PDB structures (foldseek):
  7pnr-assembly1_A  TM=9.870E-01  e=1.471E-19  Homo sapiens
  7pnp-assembly1_A  TM=9.871E-01  e=1.471E-19  Homo sapiens
  1b1e-assembly1_A  TM=9.868E-01  e=1.765E-19  Homo sapiens
  9bdp-assembly1_ANG  TM=9.784E-01  e=8.530E-20  Homo sapiens
  5m9p-assembly1_A  TM=9.872E-01  e=2.697E-19  Homo sapiens

Organism: Rousettus aegyptiacus (NCBI:txid9407)

Solvent-accessible surface area (backbone atoms only — not comparable to full-atom values): 16121 Å² total; per-residue (Å²): 135,84,79,74,81,71,84,81,74,76,73,75,73,74,71,79,69,78,67,57,63,62,59,56,49,48,50,49,40,28,51,50,32,43,57,66,25,54,41,52,77,66,83,61,62,36,42,70,31,36,54,50,50,36,52,76,54,60,41,37,68,52,34,50,58,66,46,57,31,39,41,46,59,66,67,60,58,36,29,24,52,33,75,87,28,17,40,83,70,57,88,57,23,23,29,36,73,57,66,35,49,33,33,34,30,34,44,72,67,82,63,51,47,65,82,66,52,46,42,48,47,62,47,68,21,27,42,32,31,29,42,54,96,57,31,50,48,32,83,72,50,69,41,72,71,131,135,82,78,72,80,70,81,78,76,75,74,75,72,74,72,77,68,76,67,56,63,64,58,56,50,49,50,49,40,28,53,49,33,42,57,66,26,53,40,52,77,67,84,62,63,36,40,69,33,36,54,51,51,35,52,77,54,60,41,38,66,53,34,51,58,66,46,55,32,37,40,46,59,67,66,60,57,38,30,24,51,34,77,86,26,17,39,86,71,56,88,57,25,22,26,37,73,56,68,35,49,33,33,35,30,34,46,72,67,83,63,51,47,65,83,68,50,46,43,47,48,61,48,68,22,26,43,31,31,28,42,54,95,57,30,50,48,32,82,72,50,72,41,70,71,130